Protein AF-A0A1Y3BKE5-F1 (afdb_monomer_lite)

Foldseek 3Di:
DDPVVVVQVVCCVPPNPPPDDDDDDDDDDDPDPPDDCLALVNVVVVLVVLLCQQADWDDDPNDIDGCQNPADWPDDDDDPDVPCVVVVNQVTFGDDFDLCLLALSVQVNRDDPPDDRSLQDFPLVVLVVVLVVVVVVCVVVVNDPPPPPPDDPPDDPPSSVVSVVVNVVCVVLQQGRFRLQHAHSALPPPSNHPNHPCVVVRDHDRSVVSQPQHHAGNRRNPRGDGNVD

Radius of gyration: 21.89 Å; chains: 1; bounding box: 74×46×49 Å

pLDDT: mean 85.25, std 13.55, range [42.12, 98.19]

Secondary structure (DSSP, 8-state):
--HHHHHHHHHHHHH-TT-SPPP-------SSTT----SHHHHHHHHHHHHHHHT--EEETTEEE-HHHHSPPPPPPP-SSTTTHHHHHHHS------GGGGSGGGGGGS--SSS--TTT--HHHHHHHHHHHHHHHHHHTT----TTTTS-TT---TTTHHHHHHHHHHHHTT-SSTTTTSPPS-TT-TTS-TTSTTTTT-PPP-HHHHTTT-EE-SSTTT-EE-TT-

Sequence (229 aa):
GGRLEKELQYVRTVLGDGYGTTDQIIIQTPKHEYGTVLNSSSLLFHLKVMRTAITTTVEMFDATWNLKDICYTPSSPYFDKHHLDSLLENIFPCSIITPLDCFWEGSKLLGPEIPVQWTNLNPQQMIDIMITLMKQSIQSSGALIDNQIDNLDSSINPILEPLETIRKFMKHAGITSGYQTKPCLDPEDINCPLTSPNKQSGQLPNIGHELTDGCYGFATKYMHWIEDL

Structure (mmCIF, N/CA/C/O backbone):
data_AF-A0A1Y3BKE5-F1
#
_entry.id   AF-A0A1Y3BKE5-F1
#
loop_
_atom_site.group_PDB
_atom_site.id
_atom_site.type_symbol
_atom_site.label_atom_id
_atom_site.label_alt_id
_atom_site.label_comp_id
_atom_site.label_asym_id
_atom_site.label_entity_id
_atom_site.label_seq_id
_atom_site.pdbx_PDB_ins_code
_atom_site.Cartn_x
_atom_site.Cartn_y
_atom_site.Cartn_z
_atom_site.occupancy
_atom_site.B_iso_or_equiv
_atom_site.auth_seq_id
_atom_site.auth_comp_id
_atom_site.auth_asym_id
_atom_site.auth_atom_id
_atom_site.pdbx_PDB_model_num
ATOM 1 N N . GLY A 1 1 ? -40.016 -4.313 -20.934 1.00 70.31 1 GLY A N 1
ATOM 2 C CA . GLY A 1 1 ? -39.056 -3.696 -21.872 1.00 70.31 1 GLY A CA 1
ATOM 3 C C . GLY A 1 1 ? -38.975 -2.193 -21.683 1.00 70.31 1 GLY A C 1
ATOM 4 O O . GLY A 1 1 ? -39.488 -1.457 -22.516 1.00 70.31 1 GLY A O 1
ATOM 5 N N . GLY A 1 2 ? -38.361 -1.744 -20.584 1.00 93.38 2 GLY A N 1
ATOM 6 C CA . GLY A 1 2 ? -38.083 -0.325 -20.317 1.00 93.38 2 GLY A CA 1
ATOM 7 C C . GLY A 1 2 ? -36.673 0.086 -20.760 1.00 93.38 2 GLY A C 1
ATOM 8 O O . GLY A 1 2 ? -35.949 -0.721 -21.338 1.00 93.38 2 GLY A O 1
ATOM 9 N N . ARG A 1 3 ? -36.273 1.333 -20.473 1.00 94.19 3 ARG A N 1
ATOM 10 C CA . ARG A 1 3 ? -34.922 1.852 -20.768 1.00 94.19 3 ARG A CA 1
ATOM 11 C C . ARG A 1 3 ? -33.819 1.032 -20.087 1.00 94.19 3 ARG A C 1
ATOM 13 O O . ARG A 1 3 ? -32.895 0.617 -20.771 1.00 94.19 3 ARG A O 1
ATOM 20 N N . LEU A 1 4 ? -33.983 0.731 -18.795 1.00 92.31 4 LEU A N 1
ATOM 21 C CA . LEU A 1 4 ? -33.037 -0.086 -18.028 1.00 92.31 4 LEU A CA 1
ATOM 22 C C . LEU A 1 4 ? -32.815 -1.464 -18.668 1.00 92.31 4 LEU A C 1
ATOM 24 O O . LEU A 1 4 ? -31.684 -1.901 -18.801 1.00 92.31 4 LEU A O 1
ATOM 28 N N . GLU A 1 5 ? -33.884 -2.116 -19.134 1.00 92.44 5 GLU A N 1
ATOM 29 C CA . GLU A 1 5 ? -33.779 -3.421 -19.803 1.00 92.44 5 GLU A CA 1
ATOM 30 C C . GLU A 1 5 ? -32.947 -3.338 -21.091 1.00 92.44 5 GLU A C 1
ATOM 32 O O . GLU A 1 5 ? -32.099 -4.187 -21.343 1.00 92.44 5 GLU A O 1
ATOM 37 N N . LYS A 1 6 ? -33.151 -2.286 -21.897 1.00 93.38 6 LYS A N 1
ATOM 38 C CA . LYS A 1 6 ? -32.374 -2.070 -23.128 1.00 93.38 6 LYS A CA 1
ATOM 39 C C . LYS A 1 6 ? -30.899 -1.802 -22.831 1.00 93.38 6 LYS A C 1
ATOM 41 O O . LYS A 1 6 ? -30.044 -2.293 -23.559 1.00 93.38 6 LYS A O 1
ATOM 46 N N . GLU A 1 7 ? -30.607 -1.039 -21.780 1.00 91.44 7 GLU A N 1
ATOM 47 C CA . GLU A 1 7 ? -29.237 -0.740 -21.349 1.00 91.44 7 GLU A CA 1
ATOM 48 C C . GLU A 1 7 ? -28.544 -1.990 -20.784 1.00 91.44 7 GLU A C 1
ATOM 50 O O . GLU A 1 7 ? -27.429 -2.300 -21.195 1.00 91.44 7 GLU A O 1
ATOM 55 N N . LEU A 1 8 ? -29.223 -2.773 -19.938 1.00 89.38 8 LEU A N 1
ATOM 56 C CA . LEU A 1 8 ? -28.708 -4.050 -19.430 1.00 89.38 8 LEU A CA 1
ATOM 57 C C . LEU A 1 8 ? -28.436 -5.041 -20.564 1.00 89.38 8 LEU A C 1
ATOM 59 O O . LEU A 1 8 ? -27.391 -5.690 -20.583 1.00 89.38 8 LEU A O 1
ATOM 63 N N . GLN A 1 9 ? -29.344 -5.141 -21.536 1.00 90.44 9 GLN A N 1
ATOM 64 C CA . GLN A 1 9 ? -29.155 -6.029 -22.677 1.00 90.44 9 GLN A CA 1
ATOM 65 C C . GLN A 1 9 ? -28.020 -5.561 -23.593 1.00 90.44 9 GLN A C 1
ATOM 67 O O . GLN A 1 9 ? -27.262 -6.393 -24.091 1.00 90.44 9 GLN A O 1
ATOM 72 N N . TYR A 1 10 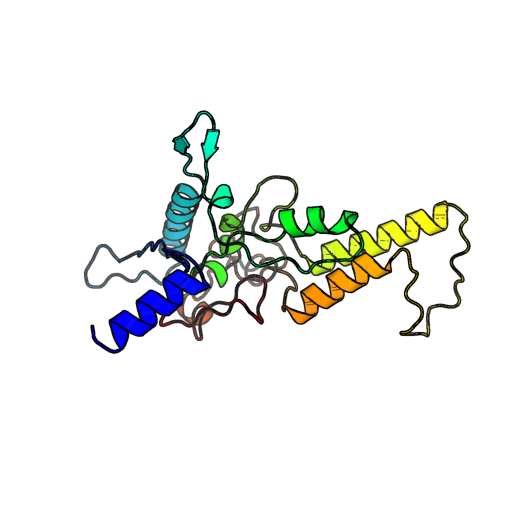? -27.851 -4.248 -23.775 1.00 91.06 10 TYR A N 1
ATOM 73 C CA . TYR A 1 10 ? -26.702 -3.687 -24.485 1.00 91.06 10 TYR A CA 1
ATOM 74 C C . TYR A 1 10 ? -25.384 -4.045 -23.787 1.00 91.06 10 TYR A C 1
ATOM 76 O O . TYR A 1 10 ? -24.488 -4.584 -24.433 1.00 91.06 10 TYR A O 1
ATOM 84 N N . VAL A 1 11 ? -25.291 -3.830 -22.470 1.00 89.19 11 VAL A N 1
ATOM 85 C CA . VAL A 1 11 ? -24.100 -4.170 -21.673 1.00 89.19 11 VAL A CA 1
ATOM 86 C C . VAL A 1 11 ? -23.765 -5.655 -21.795 1.00 89.19 11 VAL A C 1
ATOM 88 O O . VAL A 1 11 ? -22.636 -5.986 -22.144 1.00 89.19 11 VAL A O 1
ATOM 91 N N . ARG A 1 12 ? -24.745 -6.550 -21.618 1.00 87.69 12 ARG A N 1
ATOM 92 C CA . ARG A 1 12 ? -24.542 -8.003 -21.766 1.00 87.69 12 ARG A CA 1
ATOM 93 C C . ARG A 1 12 ? -24.062 -8.403 -23.158 1.00 87.69 12 ARG A C 1
ATOM 95 O O . ARG A 1 12 ? -23.210 -9.271 -23.287 1.00 87.69 12 ARG A O 1
ATOM 102 N N . THR A 1 13 ? -24.595 -7.769 -24.201 1.00 90.38 13 THR A N 1
ATOM 103 C CA . THR A 1 13 ? -24.239 -8.098 -25.591 1.00 90.38 13 THR A CA 1
ATOM 104 C C . THR A 1 13 ? -22.831 -7.622 -25.948 1.00 90.38 13 THR A C 1
ATOM 106 O O . THR A 1 13 ? -22.123 -8.308 -26.678 1.00 90.38 13 THR A O 1
ATOM 109 N N . VAL A 1 14 ? -22.429 -6.444 -25.464 1.00 91.94 14 VAL A N 1
ATOM 110 C CA . VAL A 1 14 ? -21.141 -5.825 -25.815 1.00 91.94 14 VAL A CA 1
ATOM 111 C C . VAL A 1 14 ? -20.007 -6.325 -24.926 1.00 91.94 14 VAL A C 1
ATOM 113 O O . VAL A 1 14 ? -18.900 -6.530 -25.414 1.00 91.94 14 VAL A O 1
ATOM 116 N N . LEU A 1 15 ? -20.273 -6.497 -23.632 1.00 85.88 15 LEU A N 1
ATOM 117 C CA . LEU A 1 15 ? -19.252 -6.755 -22.618 1.00 85.88 15 LEU A CA 1
ATOM 118 C C . LEU A 1 15 ? -19.335 -8.169 -22.019 1.00 85.88 15 LEU A C 1
ATOM 120 O O . LEU A 1 15 ? -18.394 -8.606 -21.361 1.00 85.88 15 LEU A O 1
ATOM 124 N N . GLY A 1 16 ? -20.424 -8.898 -22.276 1.00 84.69 16 GLY A N 1
ATOM 125 C CA . GLY A 1 16 ? -20.678 -10.232 -21.735 1.00 84.69 16 GLY A CA 1
ATOM 126 C C . GLY A 1 16 ? -21.575 -10.225 -20.495 1.00 84.69 16 GLY A C 1
ATOM 127 O O . GLY A 1 16 ? -21.786 -9.201 -19.837 1.00 84.69 16 GLY A O 1
ATOM 128 N N . ASP A 1 17 ? -22.133 -11.393 -20.176 1.00 77.75 17 ASP A N 1
ATOM 129 C CA . ASP A 1 17 ? -22.909 -11.581 -18.952 1.00 77.75 17 ASP A CA 1
ATOM 130 C C . ASP A 1 17 ? -22.015 -11.442 -17.715 1.00 77.75 17 ASP A C 1
ATOM 132 O O . ASP A 1 17 ? -20.955 -12.055 -17.625 1.00 77.75 17 ASP A O 1
ATOM 136 N N . GLY A 1 18 ? -22.462 -10.636 -16.748 1.00 67.00 18 GLY A N 1
ATOM 137 C CA . GLY A 1 18 ? -21.732 -10.421 -15.496 1.00 67.00 18 GLY A CA 1
ATOM 138 C C . GLY A 1 18 ? -20.530 -9.481 -15.607 1.00 67.00 18 GLY A C 1
ATOM 139 O O . GLY A 1 18 ? -19.722 -9.449 -14.686 1.00 67.00 18 GLY A O 1
ATOM 140 N N . TYR A 1 19 ? -20.408 -8.711 -16.696 1.00 65.88 19 TYR A N 1
ATOM 141 C CA . TYR A 1 19 ? -19.339 -7.724 -16.832 1.00 65.88 19 TYR A CA 1
ATOM 142 C C . TYR A 1 19 ? -19.368 -6.681 -15.703 1.00 65.88 19 TYR A C 1
ATOM 144 O O . TYR A 1 19 ? -20.357 -5.965 -15.524 1.00 65.88 19 TYR A O 1
ATOM 152 N N . GLY A 1 20 ? -18.259 -6.591 -14.973 1.00 68.19 20 GLY A N 1
ATOM 153 C CA . GLY A 1 20 ? -18.066 -5.733 -13.808 1.00 68.19 20 GLY A CA 1
ATOM 154 C C . GLY A 1 20 ? -17.163 -6.413 -12.778 1.00 68.19 20 GLY A C 1
ATOM 155 O O . GLY A 1 20 ? -16.819 -7.586 -12.919 1.00 68.19 20 GLY A O 1
ATOM 156 N N . THR A 1 21 ? -16.769 -5.680 -11.742 1.00 68.50 21 THR A N 1
ATOM 157 C CA . THR A 1 21 ? -16.107 -6.249 -10.563 1.00 68.50 21 THR A CA 1
ATOM 158 C C . THR A 1 21 ? -17.147 -6.521 -9.484 1.00 68.50 21 THR A C 1
ATOM 160 O O . THR A 1 21 ? -18.096 -5.755 -9.315 1.00 68.50 21 THR A O 1
ATOM 163 N N . THR A 1 22 ? -16.995 -7.629 -8.762 1.00 80.50 22 THR A N 1
ATOM 164 C CA . THR A 1 22 ? -17.775 -7.891 -7.549 1.00 80.50 22 THR A CA 1
ATOM 165 C C . THR A 1 22 ? -16.934 -7.549 -6.335 1.00 80.50 22 THR A C 1
ATOM 167 O O . THR A 1 22 ? -15.859 -8.127 -6.162 1.00 80.50 22 THR A O 1
ATOM 170 N N . ASP A 1 23 ? -17.445 -6.678 -5.475 1.00 86.06 23 ASP A N 1
ATOM 171 C CA . ASP A 1 23 ? -16.739 -6.283 -4.263 1.00 86.06 23 ASP A CA 1
ATOM 172 C C . ASP A 1 23 ? -17.034 -7.263 -3.122 1.00 86.06 23 ASP A C 1
ATOM 174 O O . ASP A 1 23 ? -18.183 -7.631 -2.864 1.00 86.06 23 ASP A O 1
ATOM 178 N N . GLN A 1 24 ? -15.980 -7.695 -2.432 1.00 90.19 24 GLN A N 1
ATOM 179 C CA . GLN A 1 24 ? -16.073 -8.447 -1.182 1.00 90.19 24 GLN A CA 1
ATOM 180 C C . GLN A 1 24 ? -15.731 -7.496 -0.037 1.00 90.19 24 GLN A C 1
ATOM 182 O O . GLN A 1 24 ? -14.651 -6.908 -0.028 1.00 90.19 24 GLN A O 1
ATOM 187 N N . ILE A 1 25 ? -16.653 -7.326 0.914 1.00 93.12 25 ILE A N 1
ATOM 188 C CA . ILE A 1 25 ? -16.575 -6.254 1.915 1.00 93.12 25 ILE A CA 1
ATOM 189 C C . ILE A 1 25 ? -16.409 -6.844 3.318 1.00 93.12 25 ILE A C 1
ATOM 191 O O . ILE A 1 25 ? -17.183 -7.704 3.742 1.00 93.12 25 ILE A O 1
ATOM 195 N N . ILE A 1 26 ? -15.420 -6.338 4.059 1.00 94.56 26 ILE A N 1
ATOM 196 C CA . ILE A 1 26 ? -15.189 -6.652 5.473 1.00 94.56 26 ILE A CA 1
ATOM 197 C C . ILE A 1 26 ? -15.386 -5.374 6.290 1.00 94.56 26 ILE A C 1
ATOM 199 O O . ILE A 1 26 ? -14.604 -4.434 6.182 1.00 94.56 26 ILE A O 1
ATOM 203 N N . ILE A 1 27 ? -16.412 -5.357 7.144 1.00 95.50 27 ILE A N 1
ATOM 204 C CA . ILE A 1 27 ? -16.731 -4.217 8.016 1.00 95.50 27 ILE A CA 1
ATOM 205 C C . ILE A 1 27 ? -16.416 -4.586 9.464 1.00 95.50 27 ILE A C 1
ATOM 207 O O . ILE A 1 27 ? -16.877 -5.609 9.973 1.00 95.50 27 ILE A O 1
ATOM 211 N N . GLN A 1 28 ? -15.650 -3.733 10.143 1.00 95.31 28 GLN A N 1
ATOM 212 C CA . GLN A 1 28 ? -15.368 -3.860 11.568 1.00 95.31 28 GLN A CA 1
ATOM 213 C C . GLN A 1 28 ? -16.162 -2.827 12.364 1.00 95.31 28 GLN A C 1
ATOM 215 O O . GLN A 1 28 ? -16.009 -1.627 12.163 1.00 95.31 28 GLN A O 1
ATOM 220 N N . THR A 1 29 ? -16.948 -3.297 13.329 1.00 94.81 29 THR A N 1
ATOM 221 C CA . THR A 1 29 ? -17.709 -2.444 14.246 1.00 94.81 29 THR A CA 1
ATOM 222 C C . THR A 1 29 ? -17.231 -2.626 15.688 1.00 94.81 29 THR A C 1
ATOM 224 O O . THR A 1 29 ? -16.761 -3.709 16.061 1.00 94.81 29 THR A O 1
ATOM 227 N N . PRO A 1 30 ? -17.344 -1.592 16.540 1.00 95.44 30 PRO A N 1
ATOM 228 C CA . PRO A 1 30 ? -17.080 -1.744 17.964 1.00 95.44 30 PRO A CA 1
ATOM 229 C C . PRO A 1 30 ? -18.106 -2.699 18.596 1.00 95.44 30 PRO A C 1
ATOM 231 O O . PRO A 1 30 ? -19.259 -2.766 18.179 1.00 95.44 30 PRO A O 1
ATOM 234 N N . LYS A 1 31 ? -17.697 -3.440 19.635 1.00 90.94 31 LYS A N 1
ATOM 235 C CA . LYS A 1 31 ? -18.599 -4.354 20.367 1.00 90.94 31 LYS A CA 1
ATOM 236 C C . LYS A 1 31 ? -19.619 -3.630 21.252 1.00 90.94 31 LYS A C 1
ATOM 238 O O . LYS A 1 31 ? -20.640 -4.211 21.601 1.00 90.94 31 LYS A O 1
ATOM 243 N N . HIS A 1 32 ? -19.312 -2.401 21.660 1.00 91.75 32 HIS A N 1
ATOM 244 C CA . HIS A 1 32 ? -20.134 -1.588 22.553 1.00 91.75 32 HIS A CA 1
ATOM 245 C C . HIS A 1 32 ? -20.614 -0.336 21.818 1.00 91.75 32 HIS A C 1
ATOM 247 O O . HIS A 1 32 ? -19.875 0.210 21.003 1.00 91.75 32 HIS A O 1
ATOM 253 N N . GLU A 1 33 ? -21.813 0.137 22.160 1.00 81.81 33 GLU A N 1
ATOM 254 C CA . GLU A 1 33 ? -22.527 1.236 21.485 1.00 81.81 33 GLU A CA 1
ATOM 255 C C . GLU A 1 33 ? -21.749 2.572 21.459 1.00 81.81 33 GLU A C 1
ATOM 257 O O . GLU A 1 33 ? -21.926 3.369 20.548 1.00 81.81 33 GLU A O 1
ATOM 262 N N . TYR A 1 34 ? -20.819 2.775 22.403 1.00 82.69 34 TYR A N 1
ATOM 263 C CA . TYR A 1 34 ? -19.949 3.962 22.497 1.00 82.69 34 TYR A CA 1
ATOM 264 C C . TYR A 1 34 ? -18.452 3.646 22.312 1.00 82.69 34 TYR A C 1
ATOM 266 O O . TYR A 1 34 ? -17.587 4.417 22.728 1.00 82.69 34 TYR A O 1
ATOM 274 N N . GLY A 1 35 ? -18.119 2.478 21.757 1.00 86.69 35 GLY A N 1
ATOM 275 C CA . GLY A 1 35 ? -16.733 2.105 21.474 1.00 86.69 35 GLY A CA 1
ATOM 276 C C . GLY A 1 35 ? -16.198 2.788 20.212 1.00 86.69 35 GLY A C 1
ATOM 277 O O . GLY A 1 35 ? -16.940 3.015 19.265 1.00 86.69 35 GLY A O 1
ATOM 278 N N . THR A 1 36 ? -14.893 3.065 20.171 1.00 91.44 36 THR A N 1
ATOM 279 C CA . THR A 1 36 ? -14.211 3.571 18.968 1.00 91.44 36 THR A CA 1
ATOM 280 C C . THR A 1 36 ? -13.324 2.499 18.341 1.00 91.44 36 THR A C 1
ATOM 282 O O . THR A 1 36 ? -12.672 1.729 19.050 1.00 91.44 36 THR A O 1
ATOM 285 N N . VAL A 1 37 ? -13.284 2.467 17.008 1.00 94.50 37 VAL A N 1
ATOM 286 C CA . VAL A 1 37 ? -12.376 1.620 16.213 1.00 94.50 37 VAL A CA 1
ATOM 287 C C . VAL A 1 37 ? -11.129 2.376 15.739 1.00 94.50 37 VAL A C 1
ATOM 289 O O . VAL A 1 37 ? -10.222 1.766 15.181 1.00 94.50 37 VAL A O 1
ATOM 292 N N . LEU A 1 38 ? -11.041 3.686 16.004 1.00 94.38 38 LEU A N 1
ATOM 293 C CA . LEU A 1 38 ? -9.934 4.557 15.590 1.00 94.38 38 LEU A CA 1
ATOM 294 C C . LEU A 1 38 ? -8.748 4.467 16.565 1.00 94.38 38 LEU A C 1
ATOM 296 O O . LEU A 1 38 ? -8.352 5.443 17.197 1.00 94.38 38 LEU A O 1
ATOM 300 N N . ASN A 1 39 ? -8.208 3.263 16.744 1.00 95.38 39 ASN A N 1
ATOM 301 C CA . ASN A 1 39 ? -7.028 2.999 17.569 1.00 95.38 39 ASN A CA 1
ATOM 302 C C . ASN A 1 39 ? -6.176 1.880 16.955 1.00 95.38 39 ASN A C 1
ATOM 304 O O . ASN A 1 39 ? -6.704 1.007 16.260 1.00 95.38 39 ASN A O 1
ATOM 308 N N . SER A 1 40 ? -4.870 1.875 17.251 1.00 96.56 40 SER A N 1
ATOM 309 C CA . SER A 1 40 ? -3.926 0.903 16.679 1.00 96.56 40 SER A CA 1
ATOM 310 C C . SER A 1 40 ? -4.358 -0.543 16.909 1.00 96.56 40 SER A C 1
ATOM 312 O O . SER A 1 40 ? -4.346 -1.337 15.976 1.00 96.56 40 SER A O 1
ATOM 314 N N . SER A 1 41 ? -4.819 -0.889 18.114 1.00 95.94 41 SER A N 1
ATOM 315 C CA . SER A 1 41 ? -5.246 -2.255 18.448 1.00 95.94 41 SER A CA 1
ATOM 316 C C . SER A 1 41 ? -6.405 -2.743 17.574 1.00 95.94 41 SER A C 1
ATOM 318 O O . SER A 1 41 ? -6.429 -3.900 17.155 1.00 95.94 41 SER A O 1
ATOM 320 N N . SER A 1 42 ? -7.359 -1.861 17.275 1.00 96.62 42 SER A N 1
ATOM 321 C CA . SER A 1 42 ? -8.511 -2.163 16.423 1.00 96.62 42 SER A CA 1
ATOM 322 C C . SER A 1 42 ? -8.099 -2.356 14.967 1.00 96.62 42 SER A C 1
ATOM 324 O O . SER A 1 42 ? -8.564 -3.303 14.338 1.00 96.62 42 SER A O 1
ATOM 326 N N . LEU A 1 43 ? -7.201 -1.518 14.445 1.00 97.75 43 LEU A N 1
ATOM 327 C CA . LEU A 1 43 ? -6.689 -1.654 13.078 1.00 97.75 43 LEU A CA 1
ATOM 328 C C . LEU A 1 43 ? -5.760 -2.865 12.917 1.00 97.75 43 LEU A C 1
ATOM 330 O O . LEU A 1 43 ? -5.835 -3.567 11.914 1.00 97.75 43 LEU A O 1
ATOM 334 N N . LEU A 1 44 ? -4.947 -3.191 13.922 1.00 97.88 44 LEU A N 1
ATOM 335 C CA . LEU A 1 44 ? -4.146 -4.420 13.936 1.00 97.88 44 LEU A CA 1
ATOM 336 C C . LEU A 1 44 ? -5.030 -5.675 13.981 1.00 97.88 44 LEU A C 1
ATOM 338 O O . LEU A 1 44 ? -4.715 -6.688 13.353 1.00 97.88 44 LEU A O 1
ATOM 342 N N . PHE A 1 45 ? -6.166 -5.617 14.682 1.00 97.31 45 PHE A N 1
ATOM 343 C CA . PHE A 1 45 ? -7.167 -6.679 14.618 1.00 97.31 45 PHE A CA 1
ATOM 344 C C . PHE A 1 45 ? -7.797 -6.779 13.220 1.00 97.31 45 PHE A C 1
ATOM 346 O O . PHE A 1 45 ? -7.894 -7.885 12.687 1.00 97.31 45 PHE A O 1
ATOM 353 N N . HIS A 1 46 ? -8.138 -5.645 12.598 1.00 97.50 46 HIS A N 1
ATOM 354 C CA . HIS A 1 46 ? -8.630 -5.598 11.218 1.00 97.50 46 HIS A CA 1
ATOM 355 C C . HIS A 1 46 ? -7.634 -6.244 10.246 1.00 97.50 46 HIS A C 1
ATOM 357 O O . HIS A 1 46 ? -8.002 -7.120 9.466 1.00 97.50 46 HIS A O 1
ATOM 363 N N . LEU A 1 47 ? -6.348 -5.896 10.364 1.00 97.06 47 LEU A N 1
ATOM 364 C CA . LEU A 1 47 ? -5.254 -6.486 9.592 1.00 97.06 47 LEU A CA 1
ATOM 365 C C . LEU A 1 47 ? -5.213 -8.007 9.744 1.00 97.06 47 LEU A C 1
ATOM 367 O O . LEU A 1 47 ? -5.045 -8.721 8.758 1.00 97.06 47 LEU A O 1
ATOM 371 N N . LYS A 1 48 ? -5.359 -8.516 10.971 1.00 96.38 48 LYS A N 1
ATOM 372 C CA . LYS A 1 48 ? -5.360 -9.959 11.231 1.00 96.38 48 LYS A CA 1
ATOM 373 C C . LYS A 1 48 ? -6.500 -10.657 10.490 1.00 96.38 48 LYS A C 1
ATOM 375 O O . LYS A 1 48 ? -6.256 -11.676 9.850 1.00 96.38 48 LYS A O 1
ATOM 380 N N . VAL A 1 49 ? -7.712 -10.105 10.558 1.00 96.00 49 VAL A N 1
ATOM 381 C CA . VAL A 1 49 ? -8.888 -10.646 9.857 1.00 96.00 49 VAL A CA 1
ATOM 382 C C . VAL A 1 49 ? -8.677 -10.610 8.344 1.00 96.00 49 VAL A C 1
ATOM 384 O O . VAL A 1 49 ? -8.853 -11.632 7.684 1.00 96.00 49 VAL A O 1
ATOM 387 N N . MET A 1 50 ? -8.223 -9.473 7.811 1.00 94.75 50 MET A N 1
ATOM 388 C CA . MET A 1 50 ? -7.922 -9.300 6.388 1.00 94.75 50 MET A CA 1
ATOM 389 C C . MET A 1 50 ? -6.868 -10.302 5.904 1.00 94.75 50 MET A C 1
ATOM 391 O O . MET A 1 50 ? -7.081 -10.968 4.896 1.00 94.75 50 MET A O 1
ATOM 395 N N . ARG A 1 51 ? -5.762 -10.489 6.640 1.00 92.56 51 ARG A N 1
ATOM 396 C CA . ARG A 1 51 ? -4.739 -11.487 6.281 1.00 92.56 51 ARG A CA 1
ATOM 397 C C . ARG A 1 51 ? -5.322 -12.891 6.226 1.00 92.56 51 ARG A C 1
ATOM 399 O O . ARG A 1 51 ? -5.068 -13.590 5.256 1.00 92.56 51 ARG A O 1
ATOM 406 N N . THR A 1 52 ? -6.120 -13.289 7.218 1.00 92.25 52 THR A N 1
ATOM 407 C CA . THR A 1 52 ? -6.778 -14.603 7.204 1.00 92.25 52 THR A CA 1
ATOM 408 C C . THR A 1 52 ? -7.705 -14.762 5.999 1.00 92.25 52 THR A C 1
ATOM 410 O O . THR A 1 52 ? -7.685 -15.814 5.362 1.00 92.25 52 THR A O 1
ATOM 413 N N . ALA A 1 53 ? -8.470 -13.725 5.646 1.00 91.44 53 ALA A N 1
ATOM 414 C CA . ALA A 1 53 ? -9.343 -13.747 4.475 1.00 91.44 53 ALA A CA 1
ATOM 415 C C . ALA A 1 53 ? -8.550 -13.921 3.166 1.00 91.44 53 ALA A C 1
ATOM 417 O O . ALA A 1 53 ? -8.885 -14.782 2.359 1.00 91.44 53 ALA A O 1
ATOM 418 N N . ILE A 1 54 ? -7.458 -13.173 2.987 1.00 89.25 54 ILE A N 1
ATOM 419 C CA . ILE A 1 54 ? -6.639 -13.195 1.762 1.00 89.25 54 ILE A CA 1
ATOM 420 C C . ILE A 1 54 ? -5.874 -14.517 1.603 1.00 89.25 54 ILE A C 1
ATOM 422 O O . ILE A 1 54 ? -5.699 -14.997 0.486 1.00 89.25 54 ILE A O 1
ATOM 426 N N . THR A 1 55 ? -5.426 -15.128 2.705 1.00 89.06 55 THR A N 1
ATOM 427 C CA . THR A 1 55 ? -4.690 -16.405 2.680 1.00 89.06 55 THR A CA 1
ATOM 428 C C . THR A 1 55 ? -5.596 -17.635 2.650 1.00 89.06 55 THR A C 1
ATOM 430 O O . THR A 1 55 ? -5.093 -18.755 2.689 1.00 89.06 55 THR A O 1
ATOM 433 N N . THR A 1 56 ? -6.920 -17.458 2.651 1.00 90.88 56 THR A N 1
ATOM 434 C CA . THR A 1 56 ? -7.855 -18.585 2.580 1.00 90.88 56 THR A CA 1
ATOM 435 C C . THR A 1 56 ? -7.755 -19.251 1.211 1.00 90.88 56 THR A C 1
ATOM 437 O O . THR A 1 56 ? -7.776 -18.577 0.181 1.00 90.88 56 THR A O 1
ATOM 440 N N . THR A 1 57 ? -7.654 -20.579 1.209 1.00 93.81 57 THR A N 1
ATOM 441 C CA . THR A 1 57 ? -7.570 -21.392 -0.004 1.00 93.81 57 THR A CA 1
ATOM 442 C C . THR A 1 57 ? -8.800 -22.279 -0.166 1.00 93.81 57 THR A C 1
ATOM 444 O O . THR A 1 57 ? -9.427 -22.688 0.814 1.00 93.81 57 THR A O 1
ATOM 447 N N . VAL A 1 58 ? -9.150 -22.582 -1.414 1.00 94.81 58 VAL A N 1
ATOM 448 C CA . VAL A 1 58 ? -10.252 -23.478 -1.784 1.00 94.81 58 VAL A CA 1
ATOM 449 C C . VAL A 1 58 ? -9.741 -24.495 -2.796 1.00 94.81 58 VAL A C 1
ATOM 451 O O . VAL A 1 58 ? -9.108 -24.127 -3.781 1.00 94.81 58 VAL A O 1
ATOM 454 N N . GLU A 1 59 ? -10.028 -25.775 -2.576 1.00 96.38 59 GLU A N 1
ATOM 455 C CA . GLU A 1 59 ? -9.749 -26.829 -3.555 1.00 96.38 59 GLU A CA 1
ATOM 456 C C . GLU A 1 59 ? -10.961 -27.023 -4.469 1.00 96.38 59 GLU A C 1
ATOM 458 O O . GLU A 1 59 ? -12.062 -27.339 -4.013 1.00 96.38 59 GLU A O 1
ATOM 463 N N . MET A 1 60 ? -10.770 -26.807 -5.770 1.00 94.94 60 MET A N 1
ATOM 464 C CA . MET A 1 60 ? -11.814 -26.963 -6.778 1.00 94.94 60 MET A CA 1
ATOM 465 C C . MET A 1 60 ? -11.194 -27.360 -8.120 1.00 94.94 60 MET A C 1
ATOM 467 O O . MET A 1 60 ? -10.222 -26.748 -8.558 1.00 94.94 60 MET A O 1
ATOM 471 N N . PHE A 1 61 ? -11.776 -28.364 -8.786 1.00 93.94 61 PHE A N 1
ATOM 472 C CA . PHE A 1 61 ? -11.303 -28.886 -10.080 1.00 93.94 61 PHE A CA 1
ATOM 473 C C . PHE A 1 61 ? -9.832 -29.342 -10.070 1.00 93.94 61 PHE A C 1
ATOM 475 O O . PHE A 1 61 ? -9.081 -29.021 -10.986 1.00 93.94 61 PHE A O 1
ATOM 482 N N . ASP A 1 62 ? -9.415 -30.055 -9.018 1.00 94.06 62 ASP A N 1
ATOM 483 C CA . ASP A 1 62 ? -8.029 -30.515 -8.818 1.00 94.06 62 ASP A CA 1
ATOM 484 C C . ASP A 1 62 ? -6.982 -29.380 -8.786 1.00 94.06 62 ASP A C 1
ATOM 486 O O . ASP A 1 62 ? -5.786 -29.611 -8.968 1.00 94.06 62 ASP A O 1
ATOM 490 N N . ALA A 1 63 ? -7.424 -28.146 -8.525 1.00 93.75 63 ALA A N 1
ATOM 491 C CA . ALA A 1 63 ? -6.580 -26.976 -8.337 1.00 93.75 63 ALA A CA 1
ATOM 492 C C . ALA A 1 63 ? -6.871 -26.305 -6.986 1.00 93.75 63 ALA A C 1
ATOM 494 O O . ALA A 1 63 ? -8.011 -26.267 -6.514 1.00 93.75 63 ALA A O 1
ATOM 495 N N . THR A 1 64 ? -5.825 -25.763 -6.362 1.00 93.88 64 THR A N 1
ATOM 496 C CA . THR A 1 64 ? -5.942 -24.928 -5.164 1.00 93.88 64 THR A CA 1
ATOM 497 C C . THR A 1 64 ? -6.004 -23.471 -5.589 1.00 93.88 64 THR A C 1
ATOM 499 O O . THR A 1 64 ? -5.062 -22.965 -6.192 1.00 93.88 64 THR A O 1
ATOM 502 N N . TRP A 1 65 ? -7.096 -22.805 -5.240 1.00 91.44 65 TRP A N 1
ATOM 503 C CA . TRP A 1 65 ? -7.346 -21.400 -5.529 1.00 91.44 65 TRP A CA 1
ATOM 504 C C . TRP A 1 65 ? -7.174 -20.569 -4.265 1.00 91.44 65 TRP A C 1
ATOM 506 O O . TRP A 1 65 ? -7.574 -20.988 -3.178 1.00 91.44 65 TRP A O 1
ATOM 516 N N . ASN A 1 66 ? -6.615 -19.377 -4.402 1.00 88.62 66 ASN A N 1
ATOM 517 C CA . ASN A 1 66 ? -6.535 -18.353 -3.367 1.00 88.62 66 ASN A CA 1
ATOM 518 C C . ASN A 1 66 ? -7.019 -17.001 -3.925 1.00 88.62 66 ASN A C 1
ATOM 520 O O . ASN A 1 66 ? -7.340 -16.885 -5.109 1.00 88.62 66 ASN A O 1
ATOM 524 N N . LEU A 1 67 ? -7.069 -15.959 -3.087 1.00 88.38 67 LEU A N 1
ATOM 525 C CA . LEU A 1 67 ? -7.565 -14.650 -3.523 1.00 88.38 67 LEU A CA 1
ATOM 526 C C . LEU A 1 67 ? -6.759 -14.062 -4.695 1.00 88.38 67 LEU A C 1
ATOM 528 O O . LEU A 1 67 ? -7.351 -13.443 -5.571 1.00 88.38 67 LEU A O 1
ATOM 532 N N . LYS A 1 68 ? -5.439 -14.272 -4.755 1.00 81.62 68 LYS A N 1
ATOM 533 C CA . LYS A 1 68 ? -4.575 -13.771 -5.838 1.00 81.62 68 LYS A CA 1
ATOM 534 C C . LYS A 1 68 ? -4.956 -14.336 -7.206 1.00 81.62 68 LYS A C 1
ATOM 536 O O . LYS A 1 68 ? -4.778 -13.650 -8.205 1.00 81.62 68 LYS A O 1
ATOM 541 N N . ASP A 1 69 ? -5.501 -15.549 -7.246 1.00 85.56 69 ASP A N 1
ATOM 542 C CA . ASP A 1 69 ? -5.871 -16.211 -8.501 1.00 85.56 69 ASP A CA 1
ATOM 543 C C . ASP A 1 69 ? -7.159 -15.634 -9.114 1.00 85.56 69 ASP A C 1
ATOM 545 O O . ASP A 1 69 ? -7.435 -15.857 -10.290 1.00 85.56 69 ASP A O 1
ATOM 549 N N . ILE A 1 70 ? -7.956 -14.903 -8.322 1.00 87.12 70 ILE A N 1
ATOM 550 C CA . ILE A 1 70 ? -9.283 -14.397 -8.717 1.00 87.12 70 ILE A CA 1
ATOM 551 C C . ILE A 1 70 ? -9.464 -12.888 -8.508 1.00 87.12 70 ILE A C 1
ATOM 553 O O . ILE A 1 70 ? -10.478 -12.330 -8.926 1.00 87.12 70 ILE A O 1
ATOM 557 N N . CYS A 1 71 ? -8.532 -12.221 -7.825 1.00 87.44 71 CYS A N 1
ATOM 558 C CA . CYS A 1 71 ? -8.646 -10.801 -7.521 1.00 87.44 71 CYS A CA 1
ATOM 559 C C . CYS A 1 71 ? -8.473 -9.942 -8.775 1.00 87.44 71 CYS A C 1
ATOM 561 O O . CYS A 1 71 ? -7.778 -10.300 -9.725 1.00 87.44 71 CYS A O 1
ATOM 563 N N . TYR A 1 72 ? -9.058 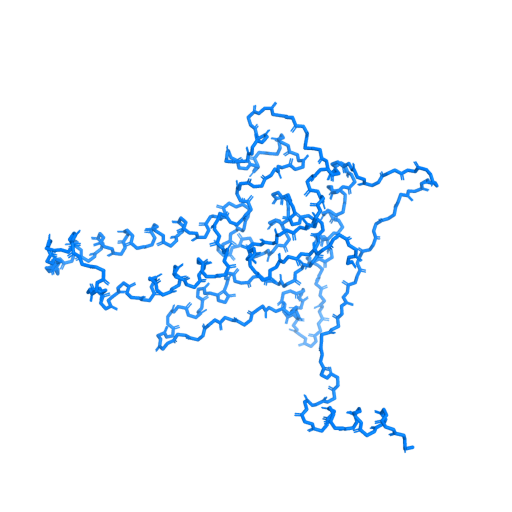-8.747 -8.739 1.00 86.06 72 TYR A N 1
ATOM 564 C CA . TYR A 1 72 ? -8.756 -7.730 -9.732 1.00 86.06 72 TYR A CA 1
ATOM 565 C C . TYR A 1 72 ? -7.333 -7.198 -9.515 1.00 86.06 72 TYR A C 1
ATOM 567 O O . TYR A 1 72 ? -7.024 -6.623 -8.464 1.00 86.06 72 TYR A O 1
ATOM 575 N N . THR A 1 73 ? -6.472 -7.372 -10.514 1.00 81.12 73 THR A N 1
ATOM 576 C CA . THR A 1 73 ? -5.146 -6.755 -10.578 1.00 81.12 73 THR A CA 1
ATOM 577 C C . THR A 1 73 ? -5.172 -5.587 -11.566 1.00 81.12 73 THR A C 1
ATOM 579 O O . THR A 1 73 ? -5.789 -5.682 -12.631 1.00 81.12 73 THR A O 1
ATOM 582 N N . PRO A 1 74 ? -4.524 -4.452 -11.248 1.00 75.12 74 PRO A N 1
ATOM 583 C CA . PRO A 1 74 ? -4.364 -3.373 -12.213 1.00 75.12 74 PRO A CA 1
ATOM 584 C C . PRO A 1 74 ? -3.640 -3.872 -13.467 1.00 75.12 74 PRO A C 1
ATOM 586 O O . PRO A 1 74 ? -2.658 -4.608 -13.371 1.00 75.12 74 PRO A O 1
ATOM 589 N N . SER A 1 75 ? -4.090 -3.440 -14.646 1.00 69.69 75 SER A N 1
ATOM 590 C CA . SER A 1 75 ? -3.438 -3.799 -15.906 1.00 69.69 75 SER A CA 1
ATOM 591 C C . SER A 1 75 ? -1.987 -3.308 -15.923 1.00 69.69 75 SER A C 1
ATOM 593 O O . SER A 1 75 ? -1.742 -2.101 -15.814 1.00 69.69 75 SER A O 1
ATOM 595 N N . SER A 1 76 ? -1.033 -4.223 -16.102 1.00 66.56 76 SER A N 1
ATOM 596 C CA . SER A 1 76 ? 0.360 -3.856 -16.362 1.00 66.56 76 SER A CA 1
ATOM 597 C C . SER A 1 76 ? 0.463 -3.127 -17.707 1.00 66.56 76 SER A C 1
ATOM 599 O O . SER A 1 76 ? -0.214 -3.523 -18.661 1.00 66.56 76 SER A O 1
ATOM 601 N N . PRO A 1 77 ? 1.299 -2.080 -17.834 1.00 67.12 77 PRO A N 1
ATOM 602 C CA . PRO A 1 77 ? 1.654 -1.564 -19.148 1.00 67.12 77 PRO A CA 1
ATOM 603 C C . PRO A 1 77 ? 2.296 -2.681 -19.984 1.00 67.12 77 PRO A C 1
ATOM 605 O O . PRO A 1 77 ? 3.094 -3.464 -19.471 1.00 67.12 77 PRO A O 1
ATOM 608 N N . TYR A 1 78 ? 1.941 -2.738 -21.266 1.00 66.12 78 TYR A N 1
ATOM 609 C CA . TYR A 1 78 ? 2.588 -3.622 -22.232 1.00 66.12 78 TYR A CA 1
ATOM 610 C C . TYR A 1 78 ? 3.909 -2.994 -22.678 1.00 66.12 78 TYR A C 1
ATOM 612 O O . TYR A 1 78 ? 3.918 -1.846 -23.136 1.00 66.12 78 TYR A O 1
ATOM 620 N N . PHE A 1 79 ? 5.014 -3.730 -22.565 1.00 65.50 79 PHE A N 1
ATOM 621 C CA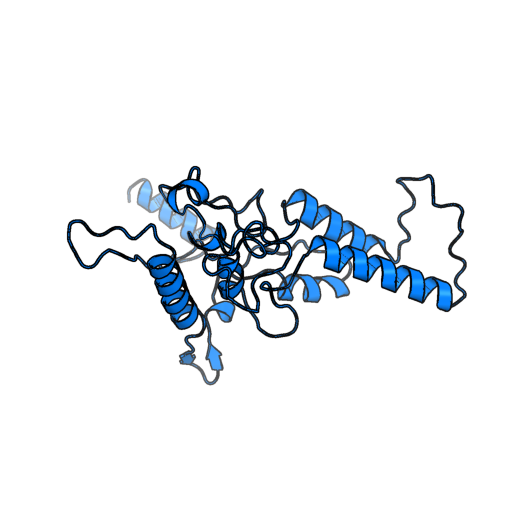 . PHE A 1 79 ? 6.286 -3.328 -23.155 1.00 65.50 79 PHE A CA 1
ATOM 622 C C . PHE A 1 79 ? 6.605 -4.210 -24.359 1.00 65.50 79 PHE A C 1
ATOM 624 O O . PHE A 1 79 ? 6.451 -5.424 -24.310 1.00 65.50 79 PHE A O 1
ATOM 631 N N . ASP A 1 80 ? 7.164 -3.627 -25.422 1.00 58.81 80 ASP A N 1
ATOM 632 C CA . ASP A 1 80 ? 7.585 -4.369 -26.627 1.00 58.81 80 ASP A CA 1
ATOM 633 C C . ASP A 1 80 ? 8.673 -5.438 -26.360 1.00 58.81 80 ASP A C 1
ATOM 635 O O . ASP A 1 80 ? 9.060 -6.188 -27.256 1.00 58.81 80 ASP A O 1
ATOM 639 N N . LYS A 1 81 ? 9.200 -5.517 -25.130 1.00 61.03 81 LYS A N 1
ATOM 640 C CA . LYS A 1 81 ? 10.237 -6.461 -24.703 1.00 61.03 81 LYS A CA 1
ATOM 641 C C . LYS A 1 81 ? 9.689 -7.361 -23.589 1.00 61.03 81 LYS A C 1
ATOM 643 O O . LYS A 1 81 ? 9.744 -7.001 -22.415 1.00 61.03 81 LYS A O 1
ATOM 648 N N . HIS A 1 82 ? 9.290 -8.575 -23.968 1.00 59.91 82 HIS A N 1
ATOM 649 C CA . HIS A 1 82 ? 8.669 -9.613 -23.122 1.00 59.91 82 HIS A CA 1
ATOM 650 C C . HIS A 1 82 ? 9.388 -9.971 -21.805 1.00 59.91 82 HIS A C 1
ATOM 652 O O . HIS A 1 82 ? 8.826 -10.647 -20.949 1.00 59.91 82 HIS A O 1
ATOM 658 N N . HIS A 1 83 ? 10.644 -9.561 -21.614 1.00 61.06 83 HIS A N 1
ATOM 659 C CA . HIS A 1 83 ? 11.413 -9.896 -20.413 1.00 61.06 83 HIS A CA 1
ATOM 660 C C . HIS A 1 83 ? 11.015 -9.087 -19.168 1.00 61.06 83 HIS A C 1
ATOM 662 O O . HIS A 1 83 ? 11.367 -9.489 -18.061 1.00 61.06 83 HIS A O 1
ATOM 668 N N . LEU A 1 84 ? 10.305 -7.963 -19.322 1.00 65.19 84 LEU A N 1
ATOM 669 C CA . LEU A 1 84 ? 9.877 -7.127 -18.193 1.00 65.19 84 LEU A CA 1
ATOM 670 C C . LEU A 1 84 ? 8.447 -7.382 -17.725 1.00 65.19 84 LEU A C 1
ATOM 672 O O . LEU A 1 84 ? 8.132 -7.068 -16.577 1.00 65.19 84 LEU A O 1
ATOM 676 N N . ASP A 1 85 ? 7.611 -7.960 -18.583 1.00 67.25 85 ASP A N 1
ATOM 677 C CA . ASP A 1 85 ? 6.200 -8.204 -18.281 1.00 67.25 85 ASP A CA 1
ATOM 678 C C . ASP A 1 85 ? 6.075 -9.109 -17.046 1.00 67.25 85 ASP A C 1
ATOM 680 O O . ASP A 1 85 ? 5.392 -8.767 -16.086 1.00 67.25 85 ASP A O 1
ATOM 684 N N . SER A 1 86 ? 6.888 -10.171 -16.978 1.00 66.88 86 SER A N 1
ATOM 685 C CA . SER A 1 86 ? 6.924 -11.083 -15.826 1.00 66.88 86 SER A CA 1
ATOM 686 C C . SER A 1 86 ? 7.374 -10.409 -14.519 1.00 66.88 86 SER A C 1
ATOM 688 O O . SER A 1 86 ? 6.942 -10.800 -13.434 1.00 66.88 86 SER A O 1
ATOM 690 N N . LEU A 1 87 ? 8.236 -9.386 -14.583 1.00 69.25 87 LEU A N 1
ATOM 691 C CA . LEU A 1 87 ? 8.649 -8.647 -13.387 1.00 69.25 87 LEU A CA 1
ATOM 692 C C . LEU A 1 87 ? 7.483 -7.810 -12.851 1.00 69.25 87 LEU A C 1
ATOM 694 O O . LEU A 1 87 ? 7.231 -7.814 -11.648 1.00 69.25 87 LEU A O 1
ATOM 698 N N . LEU A 1 88 ? 6.772 -7.108 -13.735 1.00 72.06 88 LEU A N 1
ATOM 699 C CA . LEU A 1 88 ? 5.651 -6.258 -13.347 1.00 72.06 88 LEU A CA 1
ATOM 700 C C . LEU A 1 88 ? 4.427 -7.057 -12.899 1.00 72.06 88 LEU A C 1
ATOM 702 O O . LEU A 1 88 ? 3.813 -6.688 -11.901 1.00 72.06 88 LEU A O 1
ATOM 706 N N . GLU A 1 89 ? 4.119 -8.174 -13.556 1.00 72.12 89 GLU A N 1
ATOM 707 C CA . GLU A 1 89 ? 3.043 -9.089 -13.150 1.00 72.12 89 GLU A CA 1
ATOM 708 C C . GLU A 1 89 ? 3.238 -9.622 -11.725 1.00 72.12 89 GLU A C 1
ATOM 710 O O . GLU A 1 89 ? 2.276 -9.805 -10.984 1.00 72.12 89 GLU A O 1
ATOM 715 N N . ASN A 1 90 ? 4.490 -9.831 -11.310 1.00 71.12 90 ASN A N 1
ATOM 716 C CA . ASN A 1 90 ? 4.807 -10.268 -9.952 1.00 71.12 90 ASN A CA 1
ATOM 717 C C . ASN A 1 90 ? 4.820 -9.130 -8.923 1.00 71.12 90 ASN A C 1
ATOM 719 O O . ASN A 1 90 ? 4.751 -9.405 -7.725 1.00 71.12 90 ASN A O 1
ATOM 723 N N . ILE A 1 91 ? 4.928 -7.877 -9.370 1.00 74.19 91 ILE A N 1
ATOM 724 C CA . ILE A 1 91 ? 4.951 -6.701 -8.497 1.00 74.19 91 ILE A CA 1
ATOM 725 C C . ILE A 1 91 ? 3.539 -6.171 -8.267 1.00 74.19 91 ILE A C 1
ATOM 727 O O . ILE A 1 91 ? 3.236 -5.818 -7.131 1.00 74.19 91 ILE A O 1
ATOM 731 N N . PHE A 1 92 ? 2.683 -6.099 -9.293 1.00 80.31 92 PHE A N 1
ATOM 732 C CA . PHE A 1 92 ? 1.346 -5.524 -9.139 1.00 80.31 92 PHE A CA 1
ATOM 733 C C . PHE A 1 92 ? 0.444 -6.426 -8.289 1.00 80.31 92 PHE A C 1
ATOM 735 O O . PHE A 1 92 ? 0.090 -7.526 -8.714 1.00 80.31 92 PHE A O 1
ATOM 742 N N . PRO A 1 93 ? 0.061 -5.974 -7.085 1.00 84.75 93 PRO A N 1
ATOM 743 C CA . PRO A 1 93 ? -0.730 -6.780 -6.177 1.00 84.75 93 PRO A CA 1
ATOM 744 C C . PRO A 1 93 ? -2.220 -6.703 -6.523 1.00 84.75 93 PRO A C 1
ATOM 746 O O . PRO A 1 93 ? -2.656 -5.879 -7.334 1.00 84.75 93 PRO A O 1
ATOM 749 N N . CYS A 1 94 ? -3.015 -7.531 -5.845 1.00 86.69 94 CYS A N 1
ATOM 750 C CA . CYS A 1 94 ? -4.466 -7.386 -5.832 1.00 86.69 94 CYS A CA 1
ATOM 751 C C . CYS A 1 94 ? -4.869 -5.967 -5.411 1.00 86.69 94 CYS A C 1
ATOM 753 O O . CYS A 1 94 ? -4.294 -5.399 -4.478 1.00 86.69 94 CYS A O 1
ATOM 755 N N . SER A 1 95 ? -5.895 -5.415 -6.057 1.00 88.19 95 SER A N 1
ATOM 756 C CA . SER A 1 95 ? -6.514 -4.174 -5.602 1.00 88.19 95 SER A CA 1
ATOM 757 C C . SER A 1 95 ? -7.330 -4.454 -4.339 1.00 88.19 95 SER A C 1
ATOM 759 O O . SER A 1 95 ? -8.367 -5.112 -4.390 1.00 88.19 95 SER A O 1
ATOM 761 N N . ILE A 1 96 ? -6.823 -3.997 -3.195 1.00 91.75 96 ILE A N 1
ATOM 762 C CA . ILE A 1 96 ? -7.488 -4.098 -1.896 1.00 91.75 96 ILE A CA 1
ATOM 763 C C . ILE A 1 96 ? -7.671 -2.680 -1.381 1.00 91.75 96 ILE A C 1
ATOM 765 O O . ILE A 1 96 ? -6.693 -1.971 -1.163 1.00 91.75 96 ILE A O 1
ATOM 769 N N . ILE A 1 97 ? -8.922 -2.280 -1.184 1.00 93.75 97 ILE A N 1
ATOM 770 C CA . ILE A 1 97 ? -9.258 -0.979 -0.616 1.00 93.75 97 ILE A CA 1
ATOM 771 C C . ILE A 1 97 ? -9.389 -1.148 0.893 1.00 93.75 97 ILE A C 1
ATOM 773 O O . ILE A 1 97 ? -10.176 -1.966 1.370 1.00 93.75 97 ILE A O 1
ATOM 777 N N . THR A 1 98 ? -8.569 -0.432 1.660 1.00 95.38 98 THR A N 1
ATOM 778 C CA . THR A 1 98 ? -8.516 -0.604 3.114 1.00 95.38 98 THR A CA 1
ATOM 779 C C . THR A 1 98 ? -7.993 0.651 3.816 1.00 95.38 98 THR A C 1
ATOM 781 O O . THR A 1 98 ? -7.059 1.280 3.317 1.00 95.38 98 THR A O 1
ATOM 784 N N . PRO A 1 99 ? -8.498 0.992 5.020 1.00 96.44 99 PRO A N 1
ATOM 785 C CA . PRO A 1 99 ? -7.913 2.061 5.839 1.00 96.44 99 PRO A CA 1
ATOM 786 C C . PRO A 1 99 ? -6.467 1.757 6.262 1.00 96.44 99 PRO A C 1
ATOM 788 O O . PRO A 1 99 ? -5.721 2.647 6.666 1.00 96.44 99 PRO A O 1
ATOM 791 N N . LEU A 1 100 ? -6.035 0.494 6.155 1.00 97.31 100 LEU A N 1
ATOM 792 C CA . LEU A 1 100 ? -4.654 0.096 6.412 1.00 97.31 100 LEU A CA 1
ATOM 793 C C . LEU A 1 100 ? -3.674 0.660 5.379 1.00 97.31 100 LEU A C 1
ATOM 795 O O . LEU A 1 100 ? -2.479 0.679 5.661 1.00 97.31 100 LEU A O 1
ATOM 799 N N . ASP A 1 101 ? -4.148 1.176 4.240 1.00 96.62 101 ASP A N 1
ATOM 800 C CA . ASP A 1 101 ? -3.293 1.833 3.252 1.00 96.62 101 ASP A CA 1
ATOM 801 C C . ASP A 1 101 ? -2.655 3.121 3.772 1.00 96.62 101 ASP A C 1
ATOM 803 O O . ASP A 1 101 ? -1.610 3.524 3.270 1.00 96.62 101 ASP A O 1
ATOM 807 N N . CYS A 1 102 ? -3.203 3.751 4.811 1.00 97.31 102 CYS A N 1
ATOM 808 C CA . CYS A 1 102 ? -2.552 4.880 5.475 1.00 97.31 102 CYS A CA 1
ATOM 809 C C . CYS A 1 102 ? -1.305 4.470 6.281 1.00 97.31 102 CYS A C 1
ATOM 811 O O . CYS A 1 102 ? -0.418 5.290 6.511 1.00 97.31 102 CYS A O 1
ATOM 813 N N . PHE A 1 103 ? -1.182 3.193 6.647 1.00 98.06 103 PHE A N 1
ATOM 814 C CA . PHE A 1 103 ? -0.148 2.690 7.548 1.00 98.06 103 PHE A CA 1
ATOM 815 C C . PHE A 1 103 ? 0.783 1.709 6.844 1.00 98.06 103 PHE A C 1
ATOM 817 O O . PHE A 1 103 ? 0.443 1.124 5.816 1.00 98.06 103 PHE A O 1
ATOM 824 N N . TRP A 1 104 ? 1.971 1.487 7.403 1.00 97.56 104 TRP A N 1
ATOM 825 C CA . TRP A 1 104 ? 2.911 0.510 6.852 1.00 97.56 104 TRP A CA 1
ATOM 826 C C . TRP A 1 104 ? 2.318 -0.911 6.815 1.00 97.56 104 TRP A C 1
ATOM 828 O O . TRP A 1 104 ? 2.572 -1.662 5.872 1.00 97.56 104 TRP A O 1
ATOM 838 N N . GLU A 1 105 ? 1.469 -1.272 7.778 1.00 97.31 105 GLU A N 1
ATOM 839 C CA . GLU A 1 105 ? 0.810 -2.574 7.866 1.00 97.31 105 GLU A CA 1
ATOM 840 C C . GLU A 1 105 ? -0.033 -2.942 6.639 1.00 97.31 105 GLU A C 1
ATOM 842 O O . GLU A 1 105 ? -0.172 -4.136 6.370 1.00 97.31 105 GLU A O 1
ATOM 847 N N . GLY A 1 106 ? -0.537 -1.972 5.866 1.00 95.69 106 GLY A N 1
ATOM 848 C CA . GLY A 1 106 ? -1.235 -2.240 4.603 1.00 95.69 106 GLY A CA 1
ATOM 849 C C . GLY A 1 106 ? -0.387 -3.053 3.617 1.00 95.69 106 GLY A C 1
ATOM 850 O O . GLY A 1 106 ? -0.900 -3.941 2.939 1.00 95.69 106 GLY A O 1
ATOM 851 N N . SER A 1 107 ? 0.941 -2.880 3.638 1.00 94.06 107 SER A N 1
ATOM 852 C CA . SER A 1 107 ? 1.874 -3.672 2.821 1.00 94.06 107 SER A CA 1
ATOM 853 C C . SER A 1 107 ? 1.803 -5.180 3.076 1.00 94.06 107 SER A C 1
ATOM 855 O O . SER A 1 107 ? 2.094 -5.975 2.181 1.00 94.06 107 SER A O 1
ATOM 857 N N . LYS A 1 108 ? 1.386 -5.596 4.280 1.00 92.81 108 LYS A N 1
ATOM 858 C CA . LYS A 1 108 ? 1.265 -7.008 4.671 1.00 92.81 108 LYS A CA 1
ATOM 859 C C . LYS A 1 108 ? 0.087 -7.710 3.975 1.00 92.81 108 LYS A C 1
ATOM 861 O O . LYS A 1 108 ? -0.017 -8.930 4.089 1.00 92.81 108 LYS A O 1
ATOM 866 N N . LEU A 1 109 ? -0.788 -6.968 3.287 1.00 91.81 109 LEU A N 1
ATOM 867 C CA . LEU A 1 109 ? -1.957 -7.489 2.565 1.00 91.81 109 LEU A CA 1
ATOM 868 C C . LEU A 1 109 ? -1.692 -7.764 1.078 1.00 91.81 109 LEU A C 1
ATOM 870 O O . LEU A 1 109 ? -2.437 -8.518 0.464 1.00 91.81 109 LEU A O 1
ATOM 874 N N . LEU A 1 110 ? -0.648 -7.169 0.498 1.00 87.31 110 LEU A N 1
ATOM 875 C CA . LEU A 1 110 ? -0.477 -7.121 -0.958 1.00 87.31 110 LEU A CA 1
ATOM 876 C C . LEU A 1 110 ? 0.134 -8.392 -1.571 1.00 87.31 110 LEU A C 1
ATOM 878 O O . LEU A 1 110 ? -0.131 -8.683 -2.733 1.00 87.31 110 LEU A O 1
ATOM 882 N N . GLY A 1 111 ? 0.884 -9.175 -0.788 1.00 71.94 111 GLY A N 1
ATOM 883 C CA . GLY A 1 111 ? 1.486 -10.456 -1.196 1.00 71.94 111 GLY A CA 1
ATOM 884 C C . GLY A 1 111 ? 2.452 -10.400 -2.405 1.00 71.94 111 GLY A C 1
ATOM 885 O O . GLY A 1 111 ? 2.528 -9.385 -3.095 1.00 71.94 111 GLY A O 1
ATOM 886 N N . PRO A 1 112 ? 3.199 -11.491 -2.699 1.00 61.06 112 PRO A N 1
ATOM 887 C CA . PRO A 1 112 ? 3.462 -12.681 -1.881 1.00 61.06 112 PRO A CA 1
ATOM 888 C C . PRO A 1 112 ? 4.822 -12.621 -1.144 1.00 61.06 112 PRO A C 1
ATOM 890 O O . PRO A 1 112 ? 5.658 -11.760 -1.386 1.00 61.06 112 PRO A O 1
ATOM 893 N N . GLU A 1 113 ? 5.065 -13.580 -0.245 1.00 58.44 113 GLU A N 1
ATOM 894 C CA . GLU A 1 113 ? 6.288 -13.688 0.574 1.00 58.44 113 GLU A CA 1
ATOM 895 C C . GLU A 1 113 ? 7.582 -13.927 -0.245 1.00 58.44 113 GLU A C 1
ATOM 897 O O . GLU A 1 113 ? 8.679 -13.751 0.288 1.00 58.44 113 GLU A O 1
ATOM 902 N N . ILE A 1 114 ? 7.480 -14.301 -1.532 1.00 56.34 114 ILE A N 1
ATOM 903 C CA . ILE A 1 114 ? 8.607 -14.571 -2.444 1.00 56.34 114 ILE A CA 1
ATOM 904 C C . ILE A 1 114 ? 8.189 -14.250 -3.897 1.00 56.34 114 ILE A C 1
ATOM 906 O O . ILE A 1 114 ? 7.116 -14.696 -4.301 1.00 56.34 114 ILE A O 1
ATOM 910 N N . PRO A 1 115 ? 9.007 -13.561 -4.722 1.00 61.94 115 PRO A N 1
ATOM 911 C CA . PRO A 1 115 ? 10.325 -12.997 -4.416 1.00 61.94 115 PRO A CA 1
ATOM 912 C C . PRO A 1 115 ? 10.298 -11.549 -3.898 1.00 61.94 115 PRO A C 1
ATOM 914 O O . PRO A 1 115 ? 11.328 -11.070 -3.431 1.00 61.94 115 PRO A O 1
ATOM 917 N N . VAL A 1 116 ? 9.165 -10.842 -3.976 1.00 71.31 116 VAL A N 1
ATOM 918 C CA . VAL A 1 116 ? 9.074 -9.408 -3.653 1.00 71.31 116 VAL A CA 1
ATOM 919 C C . VAL A 1 116 ? 8.101 -9.176 -2.502 1.00 71.31 116 VAL A C 1
ATOM 921 O O . VAL A 1 116 ? 6.900 -9.358 -2.660 1.00 71.31 116 VAL A O 1
ATOM 924 N N . GLN A 1 117 ? 8.617 -8.725 -1.357 1.00 84.19 117 GLN A N 1
ATOM 925 C CA . GLN A 1 117 ? 7.805 -8.413 -0.182 1.00 84.19 117 GLN A CA 1
ATOM 926 C C . GLN A 1 117 ? 7.545 -6.909 -0.085 1.00 84.19 117 GLN A C 1
ATOM 928 O O . GLN A 1 117 ? 8.450 -6.118 0.163 1.00 84.19 117 GLN A O 1
ATOM 933 N N . TRP A 1 118 ? 6.284 -6.496 -0.201 1.00 88.12 118 TRP A N 1
ATOM 934 C CA . TRP A 1 118 ? 5.893 -5.086 -0.064 1.00 88.12 118 TRP A CA 1
ATOM 935 C C . TRP A 1 118 ? 6.243 -4.471 1.304 1.00 88.12 118 TRP A C 1
ATOM 937 O O . TRP A 1 118 ? 6.389 -3.253 1.421 1.00 88.12 118 TRP A O 1
ATOM 947 N N . THR A 1 119 ? 6.437 -5.309 2.326 1.00 91.25 119 THR A N 1
ATOM 948 C CA . THR A 1 119 ? 6.830 -4.914 3.685 1.00 91.25 119 THR A CA 1
ATOM 949 C C . THR A 1 119 ? 8.211 -4.274 3.758 1.00 91.25 119 THR A C 1
ATOM 951 O O . THR A 1 119 ? 8.416 -3.428 4.627 1.00 91.25 119 THR A O 1
ATOM 954 N N . ASN A 1 120 ? 9.130 -4.606 2.844 1.00 90.12 120 ASN A N 1
ATOM 955 C CA . ASN A 1 120 ? 10.483 -4.039 2.761 1.00 90.12 120 ASN A CA 1
ATOM 956 C C . ASN A 1 120 ? 10.839 -3.511 1.356 1.00 90.12 120 ASN A C 1
ATOM 958 O O . ASN A 1 120 ? 12.002 -3.226 1.068 1.00 90.12 120 ASN A O 1
ATOM 962 N N . LEU A 1 121 ? 9.844 -3.371 0.476 1.00 89.50 121 LEU A N 1
ATOM 963 C CA . LEU A 1 121 ? 10.038 -2.898 -0.887 1.00 89.50 121 LEU A CA 1
ATOM 964 C C . LEU A 1 121 ? 9.908 -1.378 -0.971 1.00 89.50 121 LEU A C 1
ATOM 966 O O . LEU A 1 121 ? 8.839 -0.820 -0.729 1.00 89.50 121 LEU A O 1
ATOM 970 N N . ASN A 1 122 ? 10.971 -0.731 -1.442 1.00 92.38 122 ASN A N 1
ATOM 971 C CA . ASN A 1 122 ? 10.908 0.597 -2.042 1.00 92.38 122 ASN A CA 1
ATOM 972 C C . ASN A 1 122 ? 11.011 0.447 -3.576 1.00 92.38 122 ASN A C 1
ATOM 974 O O . ASN A 1 122 ? 12.111 0.186 -4.074 1.00 92.38 122 ASN A O 1
ATOM 978 N N . PRO A 1 123 ? 9.904 0.591 -4.334 1.00 89.94 123 PRO A N 1
ATOM 979 C CA . PRO A 1 123 ? 9.899 0.347 -5.778 1.00 89.94 123 PRO A CA 1
ATOM 980 C C . PRO A 1 123 ? 10.876 1.227 -6.567 1.00 89.94 123 PRO A C 1
ATOM 982 O O . PRO A 1 123 ? 11.564 0.732 -7.456 1.00 89.94 123 PRO A O 1
ATOM 985 N N . GLN A 1 124 ? 10.994 2.517 -6.230 1.00 89.94 124 GLN A N 1
ATOM 986 C CA . GLN A 1 124 ? 11.941 3.409 -6.916 1.00 89.94 124 GLN A CA 1
ATOM 987 C C . GLN A 1 124 ? 13.389 2.992 -6.649 1.00 89.94 124 GLN A C 1
ATOM 989 O O . GLN A 1 124 ? 14.181 2.862 -7.581 1.00 89.94 124 GLN A O 1
ATOM 994 N N . GLN A 1 125 ? 13.715 2.707 -5.387 1.00 91.44 125 GLN A N 1
ATOM 995 C CA . GLN A 1 125 ? 15.057 2.272 -5.008 1.00 91.44 125 GLN A CA 1
ATOM 996 C C . GLN A 1 125 ? 15.419 0.921 -5.639 1.00 91.44 125 GLN A C 1
ATOM 998 O O . GLN A 1 125 ? 16.559 0.731 -6.057 1.00 91.44 125 GLN A O 1
ATOM 1003 N N . MET A 1 126 ? 14.459 -0.003 -5.749 1.00 89.69 126 MET A N 1
ATOM 1004 C CA . MET A 1 126 ? 14.642 -1.280 -6.442 1.00 89.69 126 MET A CA 1
ATOM 1005 C C . MET A 1 126 ? 15.086 -1.059 -7.893 1.00 89.69 126 MET A C 1
ATOM 1007 O O . MET A 1 126 ? 16.081 -1.642 -8.324 1.00 89.69 126 MET A O 1
ATOM 1011 N N . ILE A 1 127 ? 14.392 -0.188 -8.632 1.00 88.69 127 ILE A N 1
ATOM 1012 C CA . ILE A 1 127 ? 14.727 0.110 -10.030 1.00 88.69 127 ILE A CA 1
ATOM 1013 C C . ILE A 1 127 ? 16.073 0.836 -10.147 1.00 88.69 127 ILE A C 1
ATOM 1015 O O . ILE A 1 127 ? 16.877 0.486 -11.012 1.00 88.69 127 ILE A O 1
ATOM 1019 N N . ASP A 1 128 ? 16.377 1.785 -9.260 1.00 90.12 128 ASP A N 1
ATOM 1020 C CA . ASP A 1 128 ? 17.668 2.486 -9.265 1.00 90.12 128 ASP A CA 1
ATOM 1021 C C . ASP A 1 128 ? 18.848 1.526 -9.000 1.00 90.12 128 ASP A C 1
ATOM 1023 O O . ASP A 1 128 ? 19.900 1.627 -9.645 1.00 90.12 128 ASP A O 1
ATOM 1027 N N . ILE A 1 129 ? 18.669 0.542 -8.108 1.00 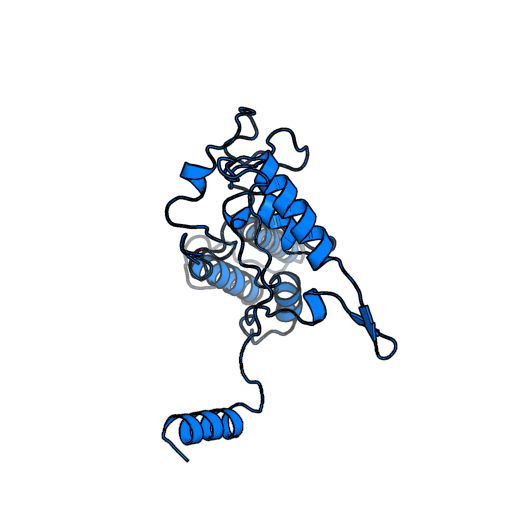90.19 129 ILE A N 1
ATOM 1028 C CA . ILE A 1 129 ? 19.652 -0.525 -7.869 1.00 90.19 129 ILE A CA 1
ATOM 1029 C C . ILE A 1 129 ? 19.810 -1.395 -9.120 1.00 90.19 129 ILE A C 1
ATOM 1031 O O . ILE A 1 129 ? 20.942 -1.637 -9.541 1.00 90.19 129 ILE A O 1
ATOM 1035 N N . MET A 1 130 ? 18.714 -1.823 -9.758 1.00 87.44 130 MET A N 1
ATOM 1036 C CA . MET A 1 130 ? 18.778 -2.613 -10.997 1.00 87.44 130 MET A CA 1
ATOM 1037 C C . MET A 1 130 ? 19.529 -1.878 -12.109 1.00 87.44 130 MET A C 1
ATOM 1039 O O . MET A 1 130 ? 20.401 -2.462 -12.753 1.00 87.44 130 MET A O 1
ATOM 1043 N N . ILE A 1 131 ? 19.243 -0.588 -12.302 1.00 87.19 131 ILE A N 1
ATOM 1044 C CA . ILE A 1 131 ? 19.940 0.260 -13.276 1.00 87.19 131 ILE A CA 1
ATOM 1045 C C . ILE A 1 131 ? 21.436 0.319 -12.951 1.00 87.19 131 ILE A C 1
ATOM 1047 O O . ILE A 1 131 ? 22.269 0.157 -13.843 1.00 87.19 131 ILE A O 1
ATOM 1051 N N . THR A 1 132 ? 21.793 0.518 -11.681 1.00 87.94 132 THR A N 1
ATOM 1052 C CA . THR A 1 132 ? 23.194 0.602 -11.239 1.00 87.94 132 THR A CA 1
ATOM 1053 C C . THR A 1 132 ? 23.949 -0.704 -11.490 1.00 87.94 132 THR A C 1
ATOM 1055 O O . THR A 1 132 ? 25.035 -0.680 -12.070 1.00 87.94 132 THR A O 1
ATOM 1058 N N . LEU A 1 133 ? 23.361 -1.846 -11.125 1.00 87.19 133 LEU A N 1
ATOM 1059 C CA . LEU A 1 133 ? 23.952 -3.170 -11.349 1.00 87.19 133 LEU A CA 1
ATOM 1060 C C . LEU A 1 133 ? 24.107 -3.479 -12.842 1.00 87.19 133 LEU A C 1
ATOM 1062 O O . LEU A 1 133 ? 25.140 -3.997 -13.266 1.00 87.19 133 LEU A O 1
ATOM 1066 N N . MET A 1 134 ? 23.117 -3.110 -13.659 1.00 84.06 134 MET A N 1
ATOM 1067 C CA . MET A 1 134 ? 23.185 -3.289 -15.108 1.00 84.06 134 MET A CA 1
ATOM 1068 C C . MET A 1 134 ? 24.300 -2.434 -15.726 1.00 84.06 134 MET A C 1
ATOM 1070 O O . MET A 1 134 ? 25.072 -2.942 -16.538 1.00 84.06 134 MET A O 1
ATOM 1074 N N . LYS A 1 135 ? 24.464 -1.172 -15.298 1.00 84.38 135 LYS A N 1
ATOM 1075 C CA . LYS A 1 135 ? 25.593 -0.322 -15.726 1.00 84.38 135 LYS A CA 1
ATOM 1076 C C . LYS A 1 135 ? 26.939 -0.961 -15.384 1.00 84.38 135 LYS A C 1
ATOM 1078 O O . LYS A 1 135 ? 27.801 -1.040 -16.254 1.00 84.38 135 LYS A O 1
ATOM 1083 N N . GLN A 1 136 ? 27.102 -1.451 -14.155 1.00 83.81 136 GLN A N 1
ATOM 1084 C CA . GLN A 1 136 ? 28.335 -2.113 -13.712 1.00 83.81 136 GLN A CA 1
ATOM 1085 C C . GLN A 1 136 ? 28.637 -3.375 -14.530 1.00 83.81 136 GLN A C 1
ATOM 1087 O O . GLN A 1 136 ? 29.771 -3.573 -14.966 1.00 83.81 136 GLN A O 1
ATOM 1092 N N . SER A 1 137 ? 27.623 -4.204 -14.796 1.00 81.75 137 SER A N 1
ATOM 1093 C CA . SER A 1 137 ? 27.769 -5.408 -15.618 1.00 81.75 137 SER A CA 1
ATOM 1094 C C . SER A 1 137 ? 28.234 -5.073 -17.040 1.00 81.75 137 SER A C 1
ATOM 1096 O O . SER A 1 137 ? 29.200 -5.668 -17.526 1.00 81.75 137 SER A O 1
ATOM 1098 N N . ILE A 1 138 ? 27.642 -4.059 -17.678 1.00 77.06 138 ILE A N 1
ATOM 1099 C CA . ILE A 1 138 ? 28.048 -3.608 -19.018 1.00 77.06 138 ILE A CA 1
ATOM 1100 C C . ILE A 1 138 ? 29.504 -3.116 -19.010 1.00 77.06 138 ILE A C 1
ATOM 1102 O O . ILE A 1 138 ? 30.285 -3.528 -19.867 1.00 77.06 138 ILE A O 1
ATOM 1106 N N . GLN A 1 139 ? 29.895 -2.308 -18.015 1.00 75.69 139 GLN A N 1
ATOM 1107 C CA . GLN A 1 139 ? 31.276 -1.818 -17.871 1.00 75.69 139 GLN A CA 1
ATOM 1108 C C . GLN A 1 139 ? 32.279 -2.967 -17.707 1.00 75.69 139 GLN A C 1
ATOM 1110 O O . GLN A 1 139 ? 33.327 -2.969 -18.348 1.00 75.69 139 GLN A O 1
ATOM 1115 N N . SER A 1 140 ? 31.944 -3.977 -16.897 1.00 74.19 140 SER A N 1
ATOM 1116 C CA . SER A 1 140 ? 32.798 -5.157 -16.692 1.00 74.19 140 SER A CA 1
ATOM 1117 C C . SER A 1 140 ? 32.933 -6.050 -17.931 1.00 74.19 140 SER A C 1
ATOM 1119 O O . SER A 1 140 ? 33.905 -6.791 -18.049 1.00 74.19 140 SER A O 1
ATOM 1121 N N . SER A 1 141 ? 32.000 -5.945 -18.882 1.00 71.62 141 SER A N 1
ATOM 1122 C CA . SER A 1 141 ? 31.982 -6.737 -20.119 1.00 71.62 141 SER A CA 1
ATOM 1123 C C . SER A 1 141 ? 32.899 -6.173 -21.216 1.00 71.62 141 SER A C 1
ATOM 1125 O O . SER A 1 141 ? 32.964 -6.733 -22.308 1.00 71.62 141 SER A O 1
ATOM 1127 N N . GLY A 1 142 ? 33.588 -5.051 -20.969 1.00 62.25 142 GLY A N 1
ATOM 1128 C CA . GLY A 1 142 ? 34.455 -4.393 -21.954 1.00 62.25 142 GLY A CA 1
ATOM 1129 C C . GLY A 1 142 ? 33.701 -3.681 -23.084 1.00 62.25 142 GLY A C 1
ATOM 1130 O O . GLY A 1 142 ? 34.326 -3.191 -24.024 1.00 62.25 142 GLY A O 1
ATOM 1131 N N . ALA A 1 143 ? 32.369 -3.593 -22.999 1.00 60.38 143 ALA A N 1
ATOM 1132 C CA . ALA A 1 143 ? 31.582 -2.733 -23.869 1.00 60.38 143 ALA A CA 1
ATOM 1133 C C . ALA A 1 143 ? 31.885 -1.273 -23.500 1.00 60.38 143 ALA A C 1
ATOM 1135 O O . ALA A 1 143 ? 31.690 -0.870 -22.352 1.00 60.38 143 ALA A O 1
ATOM 1136 N N . LEU A 1 144 ? 32.394 -0.491 -24.456 1.00 54.06 144 LEU A N 1
ATOM 1137 C CA . LEU A 1 144 ? 32.667 0.933 -24.267 1.00 54.06 144 LEU A CA 1
ATOM 1138 C C . LEU A 1 144 ? 31.350 1.653 -23.950 1.00 54.06 144 LEU A C 1
ATOM 1140 O O . LEU A 1 144 ? 30.561 1.949 -24.845 1.00 54.06 144 LEU A O 1
ATOM 1144 N N . ILE A 1 145 ? 31.102 1.919 -22.668 1.00 55.94 145 ILE A N 1
ATOM 1145 C CA . ILE A 1 145 ? 30.168 2.968 -22.279 1.00 55.94 145 ILE A CA 1
ATOM 1146 C C . ILE A 1 145 ? 30.940 4.256 -22.495 1.00 55.94 145 ILE A C 1
ATOM 1148 O O . ILE A 1 145 ? 31.908 4.528 -21.787 1.00 55.94 145 ILE A O 1
ATOM 1152 N N . ASP A 1 146 ? 30.565 4.997 -23.528 1.00 51.97 146 ASP A N 1
ATOM 1153 C CA . ASP A 1 146 ? 31.145 6.304 -23.769 1.00 51.97 146 ASP A CA 1
ATOM 1154 C C . ASP A 1 146 ? 30.848 7.171 -22.537 1.00 51.97 146 ASP A C 1
ATOM 1156 O O . ASP A 1 146 ? 29.694 7.483 -22.238 1.00 51.97 146 ASP A O 1
ATOM 1160 N N . ASN A 1 147 ? 31.880 7.513 -21.765 1.00 49.53 147 ASN A N 1
ATOM 1161 C CA . ASN A 1 147 ? 31.757 8.284 -20.522 1.00 49.53 147 ASN A CA 1
ATOM 1162 C C . ASN A 1 147 ? 31.440 9.774 -20.795 1.00 49.53 147 ASN A C 1
ATOM 1164 O O . ASN A 1 147 ? 31.643 10.624 -19.935 1.00 49.53 147 ASN A O 1
ATOM 1168 N N . GLN A 1 148 ? 30.950 10.110 -21.993 1.00 42.94 148 GLN A N 1
ATOM 1169 C CA . GLN A 1 148 ? 30.487 11.446 -22.381 1.00 42.94 148 GLN A CA 1
ATOM 1170 C C . GLN A 1 148 ? 28.986 11.683 -22.117 1.00 42.94 148 GLN A C 1
ATOM 1172 O O . GLN A 1 148 ? 28.429 12.670 -22.592 1.00 42.94 148 GLN A O 1
ATOM 1177 N N . ILE A 1 149 ? 28.316 10.826 -21.340 1.00 50.19 149 ILE A N 1
ATOM 1178 C CA . ILE A 1 149 ? 26.864 10.903 -21.080 1.00 50.19 149 ILE A CA 1
ATOM 1179 C C . ILE A 1 149 ? 26.582 11.405 -19.652 1.00 50.19 149 ILE A C 1
ATOM 1181 O O . ILE A 1 149 ? 25.758 10.852 -18.934 1.00 50.19 149 ILE A O 1
ATOM 1185 N N . ASP A 1 150 ? 27.264 12.469 -19.228 1.00 47.28 150 ASP A N 1
ATOM 1186 C CA . ASP A 1 150 ? 26.867 13.225 -18.025 1.00 47.28 150 ASP A CA 1
ATOM 1187 C C . ASP A 1 150 ? 26.019 14.462 -18.374 1.00 47.28 150 ASP A C 1
ATOM 1189 O O . ASP A 1 150 ? 25.483 15.122 -17.490 1.00 47.28 150 ASP A O 1
ATOM 1193 N N . ASN A 1 151 ? 25.841 14.761 -19.667 1.00 47.00 151 ASN A N 1
ATOM 1194 C CA . ASN A 1 151 ? 25.072 15.913 -20.140 1.00 47.00 151 ASN A CA 1
ATOM 1195 C C . ASN A 1 151 ? 24.240 15.585 -21.387 1.00 47.00 151 ASN A C 1
ATOM 1197 O O . ASN A 1 151 ? 24.449 16.202 -22.427 1.00 47.00 151 ASN A O 1
ATOM 1201 N N . LEU A 1 152 ? 23.304 14.632 -21.325 1.00 42.12 152 LEU A N 1
ATOM 1202 C CA . LEU A 1 152 ? 22.183 14.641 -22.272 1.00 42.12 152 LEU A CA 1
ATOM 1203 C C . LEU A 1 152 ? 21.016 13.759 -21.819 1.00 42.12 152 LEU A C 1
ATOM 1205 O O . LEU A 1 152 ? 21.093 12.534 -21.806 1.00 42.12 152 LEU A O 1
ATOM 1209 N N . ASP A 1 153 ? 19.894 14.416 -21.559 1.00 46.97 153 ASP A N 1
ATOM 1210 C CA . ASP A 1 153 ? 18.537 13.882 -21.403 1.00 46.97 153 ASP A CA 1
ATOM 1211 C C . ASP A 1 153 ? 17.996 13.204 -22.693 1.00 46.97 153 ASP A C 1
ATOM 1213 O O . ASP A 1 153 ? 16.798 13.219 -22.961 1.00 46.97 153 ASP A O 1
ATOM 1217 N N . SER A 1 154 ? 18.852 12.650 -23.568 1.00 47.94 154 SER A N 1
ATOM 1218 C CA . SER A 1 154 ? 18.389 12.152 -24.876 1.00 47.94 154 SER A CA 1
ATOM 1219 C C . SER A 1 154 ? 19.175 11.028 -25.565 1.00 47.94 154 SER A C 1
ATOM 1221 O O . SER A 1 154 ? 18.821 10.681 -26.690 1.00 47.94 154 SER A O 1
ATOM 1223 N N . SER A 1 155 ? 20.138 10.354 -24.925 1.00 47.12 155 SER A N 1
ATOM 1224 C CA . SER A 1 155 ? 20.624 9.052 -25.433 1.00 47.12 155 SER A CA 1
ATOM 1225 C C . SER A 1 155 ? 20.495 7.957 -24.378 1.00 47.12 155 SER A C 1
ATOM 1227 O O . SER A 1 155 ? 21.447 7.498 -23.750 1.00 47.12 155 SER A O 1
ATOM 1229 N N . ILE A 1 156 ? 19.254 7.520 -24.162 1.00 55.44 156 ILE A N 1
ATOM 1230 C CA . ILE A 1 156 ? 18.988 6.332 -23.354 1.00 55.44 156 ILE A CA 1
ATOM 1231 C C . ILE A 1 156 ? 19.704 5.152 -24.026 1.00 55.44 156 ILE A C 1
ATOM 1233 O O . ILE A 1 156 ? 19.382 4.792 -25.158 1.00 55.44 156 ILE A O 1
ATOM 1237 N N . ASN A 1 157 ? 20.688 4.562 -23.340 1.00 64.00 157 ASN A N 1
ATOM 1238 C CA . ASN A 1 157 ? 21.328 3.326 -23.783 1.00 64.00 157 ASN A CA 1
ATOM 1239 C C . ASN A 1 157 ? 20.214 2.290 -24.063 1.00 64.00 157 ASN A C 1
ATOM 1241 O O . ASN A 1 157 ? 19.442 2.008 -23.142 1.00 64.00 157 ASN A O 1
ATOM 1245 N N . PRO A 1 158 ? 20.111 1.715 -25.281 1.00 69.69 158 PRO A N 1
ATOM 1246 C CA . PRO A 1 158 ? 19.036 0.787 -25.651 1.00 69.69 158 PRO A CA 1
ATOM 1247 C C . PRO A 1 158 ? 18.865 -0.396 -24.687 1.00 69.69 158 PRO A C 1
ATOM 1249 O O . PRO A 1 158 ? 17.784 -0.984 -24.605 1.00 69.69 158 PRO A O 1
ATOM 1252 N N . ILE A 1 159 ? 19.934 -0.729 -23.957 1.00 72.19 159 ILE A N 1
ATOM 1253 C CA . ILE A 1 159 ? 19.980 -1.784 -22.943 1.00 72.19 159 ILE A CA 1
ATOM 1254 C C . ILE A 1 159 ? 19.245 -1.366 -21.655 1.00 72.19 159 ILE A C 1
ATOM 1256 O O . ILE A 1 159 ? 18.565 -2.188 -21.053 1.00 72.19 159 ILE A O 1
ATOM 1260 N N . LEU A 1 160 ? 19.344 -0.097 -21.245 1.00 77.62 160 LEU A N 1
ATOM 1261 C CA . LEU A 1 160 ? 18.735 0.434 -20.012 1.00 77.62 160 LEU A CA 1
ATOM 1262 C C . LEU A 1 160 ? 17.332 1.011 -20.212 1.00 77.62 160 LEU A C 1
ATOM 1264 O O . LEU A 1 160 ? 16.593 1.160 -19.240 1.00 77.62 160 LEU A O 1
ATOM 1268 N N . GLU A 1 161 ? 16.974 1.337 -21.453 1.00 80.94 161 GLU A N 1
ATOM 1269 C CA . GLU A 1 161 ? 15.667 1.885 -21.829 1.00 80.94 161 GLU A CA 1
ATOM 1270 C C . GLU A 1 161 ? 14.468 1.201 -21.151 1.00 80.94 161 GLU A C 1
ATOM 1272 O O . GLU A 1 161 ? 13.623 1.916 -20.613 1.00 80.94 161 GLU A O 1
ATOM 1277 N N . PRO A 1 162 ? 14.417 -0.136 -21.033 1.00 80.62 162 PRO A N 1
ATOM 1278 C CA . PRO A 1 162 ? 13.257 -0.797 -20.447 1.00 80.62 162 PRO A CA 1
ATOM 1279 C C . PRO A 1 162 ? 13.069 -0.478 -18.947 1.00 80.62 162 PRO A C 1
ATOM 1281 O O . PRO A 1 162 ? 11.958 -0.198 -18.493 1.00 80.62 162 PRO A O 1
ATOM 1284 N N . LEU A 1 163 ? 14.161 -0.445 -18.172 1.00 83.62 163 LEU A N 1
ATOM 1285 C CA . LEU A 1 163 ? 14.128 -0.083 -16.746 1.00 83.62 163 LEU A CA 1
ATOM 1286 C C . LEU A 1 163 ? 13.790 1.398 -16.548 1.00 83.62 163 LEU A C 1
ATOM 1288 O O . LEU A 1 163 ? 13.090 1.766 -15.605 1.00 83.62 163 LEU A O 1
ATOM 1292 N N . GLU A 1 164 ? 14.258 2.249 -17.458 1.00 84.75 164 GLU A N 1
ATOM 1293 C CA . GLU A 1 164 ? 13.940 3.673 -17.460 1.00 84.75 164 GLU A CA 1
ATOM 1294 C C . GLU A 1 164 ? 12.460 3.941 -17.728 1.00 84.75 164 GLU A C 1
ATOM 1296 O O . GLU A 1 164 ? 11.837 4.782 -17.069 1.00 84.75 164 GLU A O 1
ATOM 1301 N N . THR A 1 165 ? 11.871 3.186 -18.649 1.00 84.19 165 THR A N 1
ATOM 1302 C CA . THR A 1 165 ? 10.443 3.242 -18.945 1.00 84.19 165 THR A CA 1
ATOM 1303 C C . THR A 1 165 ? 9.615 2.778 -17.742 1.00 84.19 165 THR A C 1
ATOM 1305 O O . THR A 1 165 ? 8.684 3.489 -17.353 1.00 84.19 165 THR A O 1
ATOM 1308 N N . ILE A 1 166 ? 10.000 1.692 -17.055 1.00 84.75 166 ILE A N 1
ATOM 1309 C CA . ILE A 1 166 ? 9.364 1.283 -15.786 1.00 84.75 166 ILE A CA 1
ATOM 1310 C C . ILE A 1 166 ? 9.479 2.388 -14.729 1.00 84.75 166 ILE A C 1
ATOM 1312 O O . ILE A 1 166 ? 8.489 2.743 -14.086 1.00 84.75 166 ILE A O 1
ATOM 1316 N N . ARG A 1 167 ? 10.669 2.971 -14.551 1.00 87.38 167 ARG A N 1
ATOM 1317 C CA . ARG A 1 167 ? 10.903 4.042 -13.572 1.00 87.38 167 ARG A CA 1
ATOM 1318 C C . ARG A 1 167 ? 9.989 5.236 -13.820 1.00 87.38 167 ARG A C 1
ATOM 1320 O O . ARG A 1 167 ? 9.370 5.758 -12.888 1.00 87.38 167 ARG A O 1
ATOM 1327 N N . LYS A 1 168 ? 9.885 5.663 -15.084 1.00 87.44 168 LYS A N 1
ATOM 1328 C CA . LYS A 1 168 ? 8.974 6.730 -15.511 1.00 87.44 168 LYS A CA 1
ATOM 1329 C C . LYS A 1 168 ? 7.529 6.340 -15.240 1.00 87.44 168 LYS A C 1
ATOM 1331 O O . LYS A 1 168 ? 6.823 7.149 -14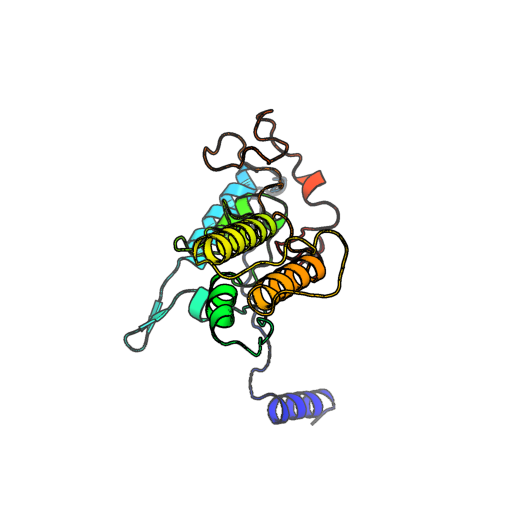.646 1.00 87.44 168 LYS A O 1
ATOM 1336 N N . PHE A 1 169 ? 7.103 5.135 -15.609 1.00 87.12 169 PHE A N 1
ATOM 1337 C CA . PHE A 1 169 ? 5.755 4.641 -15.330 1.00 87.12 169 PHE A CA 1
ATOM 1338 C C . PHE A 1 169 ? 5.425 4.725 -13.832 1.00 87.12 169 PHE A C 1
ATOM 1340 O O . PHE A 1 169 ? 4.440 5.359 -13.455 1.00 87.12 169 PHE A O 1
ATOM 1347 N N . MET A 1 170 ? 6.296 4.195 -12.968 1.00 88.62 170 MET A N 1
ATOM 1348 C CA . MET A 1 170 ? 6.108 4.229 -11.515 1.00 88.62 170 MET A CA 1
ATOM 1349 C C . MET A 1 170 ? 5.974 5.669 -10.994 1.00 88.62 170 MET A C 1
ATOM 1351 O O . MET A 1 170 ? 5.039 5.970 -10.254 1.00 88.62 170 MET A O 1
ATOM 1355 N N . LYS A 1 171 ? 6.827 6.601 -11.445 1.00 90.75 171 LYS A N 1
ATOM 1356 C CA . LYS A 1 171 ? 6.723 8.029 -11.080 1.00 90.75 171 LYS A CA 1
ATOM 1357 C C . LYS A 1 171 ? 5.413 8.666 -11.555 1.00 90.75 171 LYS A C 1
ATOM 1359 O O . LYS A 1 171 ? 4.800 9.450 -10.825 1.00 90.75 171 LYS A O 1
ATOM 1364 N N . HIS A 1 172 ? 4.963 8.337 -12.764 1.00 90.62 172 HIS A N 1
ATOM 1365 C CA . HIS A 1 172 ? 3.692 8.835 -13.292 1.00 90.62 172 HIS A CA 1
ATOM 1366 C C . HIS A 1 172 ? 2.495 8.295 -12.514 1.00 90.62 172 HIS A C 1
ATOM 1368 O O . HIS A 1 172 ? 1.544 9.046 -12.335 1.00 90.62 172 HIS A O 1
ATOM 1374 N N . ALA A 1 173 ? 2.574 7.069 -11.995 1.00 90.06 173 ALA A N 1
ATOM 1375 C CA . ALA A 1 173 ? 1.556 6.459 -11.141 1.00 90.06 173 ALA A CA 1
ATOM 1376 C C . ALA A 1 173 ? 1.627 6.878 -9.661 1.00 90.06 173 ALA A C 1
ATOM 1378 O O . ALA A 1 173 ? 0.770 6.496 -8.867 1.00 90.06 173 ALA A O 1
ATOM 1379 N N . GLY A 1 174 ? 2.624 7.678 -9.273 1.00 92.88 174 GLY A N 1
ATOM 1380 C CA . GLY A 1 174 ? 2.824 8.057 -7.873 1.00 92.88 174 GLY A CA 1
ATOM 1381 C C . GLY A 1 174 ? 3.371 6.916 -7.010 1.00 92.88 174 GLY A C 1
ATOM 1382 O O . GLY A 1 174 ? 3.289 6.990 -5.787 1.00 92.88 174 GLY A O 1
ATOM 1383 N N . ILE A 1 175 ? 3.933 5.878 -7.637 1.00 91.94 175 ILE A N 1
ATOM 1384 C CA . ILE A 1 175 ? 4.625 4.773 -6.974 1.00 91.94 175 ILE A CA 1
ATOM 1385 C C . ILE A 1 175 ? 6.032 5.248 -6.607 1.00 91.94 175 ILE A C 1
ATOM 1387 O O . ILE A 1 175 ? 6.927 5.326 -7.455 1.00 91.94 175 ILE A O 1
ATOM 1391 N N . THR A 1 176 ? 6.210 5.605 -5.337 1.00 91.94 176 THR A N 1
ATOM 1392 C CA . THR A 1 176 ? 7.458 6.152 -4.788 1.00 91.94 176 THR A CA 1
ATOM 1393 C C . THR A 1 176 ? 8.136 5.145 -3.852 1.00 91.94 176 THR A C 1
ATOM 1395 O O . THR A 1 176 ? 8.717 4.171 -4.323 1.00 91.94 176 THR A O 1
ATOM 1398 N N . SER A 1 177 ? 8.045 5.353 -2.539 1.00 93.38 177 SER A N 1
ATOM 1399 C CA . SER A 1 177 ? 8.557 4.477 -1.481 1.00 93.38 177 SER A CA 1
ATOM 1400 C C . SER A 1 177 ? 7.602 3.329 -1.133 1.00 93.38 177 SER A C 1
ATOM 1402 O O . SER A 1 177 ? 7.922 2.516 -0.269 1.00 93.38 177 SER A O 1
ATOM 1404 N N . GLY A 1 178 ? 6.424 3.262 -1.765 1.00 92.75 178 GLY A N 1
ATOM 1405 C CA . GLY A 1 178 ? 5.371 2.314 -1.404 1.00 92.75 178 GLY A CA 1
ATOM 1406 C C . GLY A 1 178 ? 4.882 2.563 0.024 1.00 92.75 178 GLY A C 1
ATOM 1407 O O . GLY A 1 178 ? 4.331 3.620 0.323 1.00 92.75 178 GLY A O 1
ATOM 1408 N N . TYR A 1 179 ? 5.114 1.597 0.914 1.00 95.62 179 TYR A N 1
ATOM 1409 C CA . TYR A 1 179 ? 4.711 1.673 2.324 1.00 95.62 179 TYR A CA 1
ATOM 1410 C C . TYR A 1 179 ? 5.856 2.048 3.272 1.00 95.62 179 TYR A C 1
ATOM 1412 O O . TYR A 1 179 ? 5.625 2.247 4.461 1.00 95.62 179 TYR A O 1
ATOM 1420 N N . GLN A 1 180 ? 7.091 2.171 2.773 1.00 95.38 180 GLN A N 1
ATOM 1421 C CA . GLN A 1 180 ? 8.292 2.274 3.615 1.00 95.38 180 GLN A CA 1
ATOM 1422 C C . GLN A 1 180 ? 8.387 3.575 4.424 1.00 95.38 180 GLN A C 1
ATOM 1424 O O . GLN A 1 180 ? 9.142 3.653 5.388 1.00 95.38 180 GLN A O 1
ATOM 1429 N N . THR A 1 181 ? 7.656 4.615 4.029 1.00 96.12 181 THR A N 1
ATOM 1430 C CA . THR A 1 181 ? 7.649 5.925 4.704 1.00 96.12 181 THR A CA 1
ATOM 1431 C C . THR A 1 181 ? 6.338 6.205 5.431 1.00 96.12 181 THR A C 1
ATOM 1433 O O . THR A 1 181 ? 6.137 7.317 5.911 1.00 96.12 181 THR A O 1
ATOM 1436 N N . LYS A 1 182 ? 5.427 5.228 5.490 1.00 97.19 182 LYS A N 1
ATOM 1437 C CA . LYS A 1 182 ? 4.162 5.354 6.219 1.00 97.19 182 LYS A CA 1
ATOM 1438 C C . LYS A 1 182 ? 4.386 5.114 7.716 1.00 97.19 182 LYS A C 1
ATOM 1440 O O . LYS A 1 182 ? 5.310 4.373 8.072 1.00 97.19 182 LYS A O 1
ATOM 1445 N N . PRO A 1 183 ? 3.583 5.724 8.601 1.00 97.94 183 PRO A N 1
ATOM 1446 C CA . PRO A 1 183 ? 3.627 5.412 10.025 1.00 97.94 183 PRO A CA 1
ATOM 1447 C C . PRO A 1 183 ? 3.264 3.943 10.265 1.00 97.94 183 PRO A C 1
ATOM 1449 O O . PRO A 1 183 ? 2.413 3.377 9.578 1.00 97.94 183 PRO A O 1
ATOM 1452 N N . CYS A 1 184 ? 3.902 3.326 11.254 1.00 98.19 184 CYS A N 1
ATOM 1453 C CA . CYS A 1 184 ? 3.548 1.982 11.704 1.00 98.19 184 CYS A CA 1
ATOM 1454 C C . CYS A 1 184 ? 2.467 2.067 12.782 1.00 98.19 184 CYS A C 1
ATOM 1456 O O . CYS A 1 184 ? 2.578 2.885 13.701 1.00 98.19 184 CYS A O 1
ATOM 1458 N N . LEU A 1 185 ? 1.445 1.216 12.699 1.00 98.19 185 LEU A N 1
ATOM 1459 C CA . LEU A 1 185 ? 0.469 1.039 13.779 1.00 98.19 185 LEU A CA 1
ATOM 1460 C C . LEU A 1 185 ? 1.138 0.484 15.036 1.00 98.19 185 LEU A C 1
ATOM 1462 O O . LEU A 1 185 ? 0.753 0.874 16.141 1.00 98.19 185 LEU A O 1
ATOM 1466 N N . ASP A 1 186 ? 2.134 -0.386 14.845 1.00 97.75 186 ASP A N 1
ATOM 1467 C CA . ASP A 1 186 ? 3.012 -0.916 15.884 1.00 97.75 186 ASP A CA 1
ATOM 1468 C C . ASP A 1 186 ? 4.486 -0.525 15.622 1.00 97.75 186 ASP A C 1
ATOM 1470 O O . ASP A 1 186 ? 5.178 -1.172 14.830 1.00 97.75 186 ASP A O 1
ATOM 1474 N N . PRO A 1 187 ? 5.000 0.535 16.275 1.00 97.00 187 PRO A N 1
ATOM 1475 C CA . PRO A 1 187 ? 6.405 0.935 16.167 1.00 97.00 187 PRO A CA 1
ATOM 1476 C C . PRO A 1 187 ? 7.398 -0.108 16.705 1.00 97.00 187 PRO A C 1
ATOM 1478 O O . PRO A 1 187 ? 8.570 -0.106 16.308 1.00 97.00 187 PRO A O 1
ATOM 1481 N N . GLU A 1 188 ? 6.963 -0.989 17.611 1.00 96.75 188 GLU A N 1
ATOM 1482 C CA . GLU A 1 188 ? 7.812 -2.018 18.215 1.00 96.75 188 GLU A CA 1
ATOM 1483 C C . GLU A 1 188 ? 7.999 -3.228 17.289 1.00 96.75 188 GLU A C 1
ATOM 1485 O O . GLU A 1 188 ? 8.966 -3.974 17.462 1.00 96.75 188 GLU A O 1
ATOM 1490 N N . ASP A 1 189 ? 7.169 -3.381 16.246 1.00 95.81 189 ASP A N 1
ATOM 1491 C CA . ASP A 1 189 ? 7.326 -4.430 15.233 1.00 95.81 189 ASP A CA 1
ATOM 1492 C C . ASP A 1 189 ? 8.736 -4.369 14.630 1.00 95.81 189 ASP A C 1
ATOM 1494 O O . ASP A 1 189 ? 9.146 -3.363 14.041 1.00 95.81 189 ASP A O 1
ATOM 1498 N N . ILE A 1 190 ? 9.498 -5.457 14.763 1.00 94.88 190 ILE A N 1
ATOM 1499 C CA . ILE A 1 190 ? 10.873 -5.567 14.259 1.00 94.88 190 ILE A CA 1
ATOM 1500 C C . ILE A 1 190 ? 10.978 -5.300 12.751 1.00 94.88 190 ILE A C 1
ATOM 1502 O O . ILE A 1 190 ? 12.015 -4.833 12.285 1.00 94.88 190 ILE A O 1
ATOM 1506 N N . ASN A 1 191 ? 9.905 -5.555 12.003 1.00 94.06 191 ASN A N 1
ATOM 1507 C CA . ASN A 1 191 ? 9.848 -5.355 10.561 1.00 94.06 191 ASN A CA 1
ATOM 1508 C C . ASN A 1 191 ? 9.389 -3.942 10.168 1.00 94.06 191 ASN A C 1
ATOM 1510 O O . ASN A 1 191 ? 9.491 -3.600 8.992 1.00 94.06 191 ASN A O 1
ATOM 1514 N N . CYS A 1 192 ? 8.899 -3.124 11.111 1.00 96.12 192 CYS A N 1
ATOM 1515 C CA . CYS A 1 192 ? 8.568 -1.727 10.832 1.00 96.12 192 CYS A CA 1
ATOM 1516 C C . CYS A 1 192 ? 9.841 -0.990 10.358 1.00 96.12 192 CYS A C 1
ATOM 1518 O O . CYS A 1 192 ? 10.863 -1.018 11.061 1.00 96.12 192 CYS A O 1
ATOM 1520 N N . PRO A 1 193 ? 9.817 -0.351 9.174 1.00 96.38 193 PRO A N 1
ATOM 1521 C CA . PRO A 1 193 ? 11.021 0.158 8.542 1.00 96.38 193 PRO A CA 1
ATOM 1522 C C . PRO A 1 193 ? 11.601 1.352 9.300 1.00 96.38 193 PRO A C 1
ATOM 1524 O O . PRO A 1 193 ? 10.890 2.186 9.855 1.00 96.38 193 PRO A O 1
ATOM 1527 N N . LEU A 1 194 ? 12.930 1.480 9.273 1.00 95.94 194 LEU A N 1
ATOM 1528 C CA . LEU A 1 194 ? 13.643 2.596 9.914 1.00 95.94 194 LEU A CA 1
ATOM 1529 C C . LEU A 1 194 ? 13.286 3.964 9.313 1.00 95.94 194 LEU A C 1
ATOM 1531 O O . LEU A 1 194 ? 13.519 4.991 9.945 1.00 95.94 194 LEU A O 1
ATOM 1535 N N . THR A 1 195 ? 12.747 3.967 8.094 1.00 96.19 195 THR A N 1
ATOM 1536 C CA . THR A 1 195 ? 12.260 5.150 7.382 1.00 96.19 195 THR A CA 1
ATOM 1537 C C . THR A 1 195 ? 10.851 5.576 7.798 1.00 96.19 195 THR A C 1
ATOM 1539 O O . THR A 1 195 ? 10.429 6.663 7.407 1.00 96.19 195 THR A O 1
ATOM 1542 N N . SER A 1 196 ? 10.124 4.770 8.581 1.00 97.25 196 SER A N 1
ATOM 1543 C CA . SER A 1 196 ? 8.830 5.174 9.135 1.00 97.25 196 SER A CA 1
ATOM 1544 C C . SER A 1 196 ? 9.006 6.286 10.175 1.00 97.25 196 SER A C 1
ATOM 1546 O O . SER A 1 196 ? 9.883 6.190 11.041 1.00 97.25 196 SER A O 1
ATOM 1548 N N . PRO A 1 197 ? 8.149 7.324 10.154 1.00 97.31 197 PRO A N 1
ATOM 1549 C CA . PRO A 1 197 ? 8.322 8.530 10.969 1.00 97.31 197 PRO A CA 1
ATOM 1550 C C . PRO A 1 197 ? 8.288 8.264 12.479 1.00 97.31 197 PRO A C 1
ATOM 1552 O O . PRO A 1 197 ? 8.881 9.011 13.254 1.00 97.31 197 PRO A O 1
ATOM 1555 N N . ASN A 1 198 ? 7.620 7.192 12.906 1.00 97.44 198 ASN A N 1
ATOM 1556 C CA . ASN A 1 198 ? 7.452 6.844 14.311 1.00 97.44 198 ASN A CA 1
ATOM 1557 C C . ASN A 1 198 ? 8.295 5.648 14.783 1.00 97.44 198 ASN A C 1
ATOM 1559 O O . ASN A 1 198 ? 8.229 5.298 15.960 1.00 97.44 198 ASN A O 1
ATOM 1563 N N . LYS A 1 199 ? 9.133 5.049 13.919 1.00 96.69 199 LYS A N 1
ATOM 1564 C CA . LYS A 1 199 ? 9.947 3.878 14.295 1.00 96.69 199 LYS A CA 1
ATOM 1565 C C . LYS A 1 199 ? 10.944 4.193 15.410 1.00 96.69 199 LYS A C 1
ATOM 1567 O O . LYS A 1 199 ? 11.089 3.417 16.345 1.00 96.69 199 LYS A O 1
ATOM 1572 N N . GLN A 1 200 ? 11.635 5.330 15.316 1.00 96.00 200 GLN A N 1
ATOM 1573 C CA . GLN A 1 200 ? 12.644 5.723 16.308 1.00 96.00 200 GLN A CA 1
ATOM 1574 C C . GLN A 1 200 ? 12.027 6.298 17.585 1.00 96.00 200 GLN A C 1
ATOM 1576 O O . GLN A 1 200 ? 12.575 6.112 18.667 1.00 96.00 200 GLN A O 1
ATOM 1581 N N . SER A 1 201 ? 10.906 7.014 17.464 1.00 96.25 201 SER A N 1
ATOM 1582 C CA . SER A 1 201 ? 10.248 7.640 18.612 1.00 96.25 201 SER A CA 1
ATOM 1583 C C . SER A 1 201 ? 9.450 6.644 19.452 1.00 96.25 201 SER A C 1
ATOM 1585 O O . SER A 1 201 ? 9.207 6.914 20.626 1.00 96.25 201 SER A O 1
ATOM 1587 N N . GLY A 1 202 ? 9.009 5.527 18.860 1.00 95.69 202 GLY A N 1
ATOM 1588 C CA . GLY A 1 202 ? 8.121 4.560 19.508 1.00 95.69 202 GLY A CA 1
ATOM 1589 C C . GLY A 1 202 ? 6.709 5.101 19.759 1.00 95.69 202 GLY A C 1
ATOM 1590 O O . GLY A 1 202 ? 5.916 4.466 20.448 1.00 95.69 202 GLY A O 1
ATOM 1591 N N . GLN A 1 203 ? 6.381 6.288 19.238 1.00 95.75 203 GLN A N 1
ATOM 1592 C CA . GLN A 1 203 ? 5.088 6.920 19.477 1.00 95.75 203 GLN A CA 1
ATOM 1593 C C . GLN A 1 203 ? 4.004 6.294 18.598 1.00 95.75 203 GLN A C 1
ATOM 1595 O O . GLN A 1 203 ? 4.177 6.113 17.390 1.00 95.75 203 GLN A O 1
ATOM 1600 N N . LEU A 1 204 ? 2.857 5.996 19.206 1.00 96.50 204 LEU A N 1
ATOM 1601 C CA . LEU A 1 204 ? 1.691 5.536 18.462 1.00 96.50 204 LEU A CA 1
ATOM 1602 C C . LEU A 1 204 ? 1.171 6.658 17.548 1.00 96.50 204 LEU A C 1
ATOM 1604 O O . LEU A 1 204 ? 1.118 7.815 17.980 1.00 96.50 204 LEU A O 1
ATOM 1608 N N . PRO A 1 205 ? 0.779 6.338 16.303 1.00 96.88 205 PRO A N 1
ATOM 1609 C CA . PRO A 1 205 ? 0.243 7.331 15.383 1.00 96.88 205 PRO A CA 1
ATOM 1610 C C . PRO A 1 205 ? -1.138 7.822 15.835 1.00 96.88 205 PRO A C 1
ATOM 1612 O O . PRO A 1 205 ? -1.919 7.085 16.445 1.00 96.88 205 PRO A O 1
ATOM 1615 N N . ASN A 1 206 ? -1.469 9.070 15.498 1.00 96.50 206 ASN A N 1
ATOM 1616 C CA . ASN A 1 206 ? -2.819 9.592 15.692 1.00 96.50 206 ASN A CA 1
ATOM 1617 C C . ASN A 1 206 ? -3.727 9.079 14.568 1.00 96.50 206 ASN A C 1
ATOM 1619 O O . ASN A 1 206 ? -3.805 9.685 13.505 1.00 96.50 206 ASN A O 1
ATOM 1623 N N . ILE A 1 207 ? -4.429 7.975 14.825 1.00 96.94 207 ILE A N 1
ATOM 1624 C CA . ILE A 1 207 ? -5.239 7.277 13.818 1.00 96.94 207 ILE A CA 1
ATOM 1625 C C . ILE A 1 207 ? -6.252 8.190 13.119 1.00 96.94 207 ILE A C 1
ATOM 1627 O O . ILE A 1 207 ? -6.379 8.122 11.904 1.00 96.94 207 ILE A O 1
ATOM 1631 N N . GLY A 1 208 ? -6.949 9.059 13.858 1.00 95.12 208 GLY A N 1
ATOM 1632 C CA . GLY A 1 208 ? -7.927 9.968 13.254 1.00 95.12 208 GLY A CA 1
ATOM 1633 C C . GLY A 1 208 ? -7.282 10.971 12.296 1.00 95.12 208 GLY A C 1
ATOM 1634 O O . GLY A 1 208 ? -7.833 11.252 11.239 1.00 95.12 208 GLY A O 1
ATOM 1635 N N . HIS A 1 209 ? -6.091 11.469 12.639 1.00 96.00 209 HIS A N 1
ATOM 1636 C CA . HIS A 1 209 ? -5.341 12.377 11.773 1.00 96.00 209 HIS A CA 1
ATOM 1637 C C . HIS A 1 209 ? -4.825 11.675 10.513 1.00 96.00 209 HIS A C 1
ATOM 1639 O O . HIS A 1 209 ? -4.982 12.210 9.425 1.00 96.00 209 HIS A O 1
ATOM 1645 N N . GLU A 1 210 ? -4.259 10.473 10.653 1.00 96.75 210 GLU A N 1
ATOM 1646 C CA . GLU A 1 210 ? -3.712 9.719 9.515 1.00 96.75 210 GLU A CA 1
ATOM 1647 C C . GLU A 1 210 ? -4.786 9.289 8.506 1.00 96.75 210 GLU A C 1
ATOM 1649 O O . GLU A 1 210 ? -4.474 9.115 7.335 1.00 96.75 210 GLU A O 1
ATOM 1654 N N . LEU A 1 211 ? -6.036 9.108 8.948 1.00 96.00 211 LEU A N 1
ATOM 1655 C CA . LEU A 1 211 ? -7.167 8.733 8.090 1.00 96.00 211 LEU A CA 1
ATOM 1656 C C . LEU A 1 211 ? -7.914 9.938 7.491 1.00 96.00 211 LEU A C 1
ATOM 1658 O O . LEU A 1 211 ? -8.779 9.745 6.637 1.00 96.00 211 LEU A O 1
ATOM 1662 N N . THR A 1 212 ? -7.612 11.161 7.939 1.00 95.50 212 THR A N 1
ATOM 1663 C CA . THR A 1 212 ? -8.275 12.381 7.452 1.00 95.50 212 THR A CA 1
ATOM 1664 C C . THR A 1 212 ? -7.991 12.566 5.957 1.00 95.50 212 THR A C 1
ATOM 1666 O O . THR A 1 212 ? -6.859 12.386 5.519 1.00 95.50 212 THR A O 1
ATOM 1669 N N . ASP A 1 213 ? -9.008 12.944 5.178 1.00 93.38 213 ASP A N 1
ATOM 1670 C CA . ASP A 1 213 ? -8.956 13.071 3.709 1.00 93.38 213 ASP A CA 1
ATOM 1671 C C . ASP A 1 213 ? -8.712 11.742 2.962 1.00 93.38 213 ASP A C 1
ATOM 1673 O O . ASP A 1 213 ? -8.492 11.732 1.745 1.00 93.38 213 ASP A O 1
ATOM 1677 N N . GLY A 1 214 ? -8.813 10.609 3.661 1.00 95.31 214 GLY A N 1
ATOM 1678 C CA . GLY A 1 214 ? -8.709 9.275 3.086 1.00 95.31 214 GLY A CA 1
ATOM 1679 C C . GLY A 1 214 ? -7.282 8.729 2.972 1.00 95.31 214 GLY A C 1
ATOM 1680 O O . GLY A 1 214 ? -6.293 9.371 3.321 1.00 95.31 214 GLY A O 1
ATOM 1681 N N . CYS A 1 215 ? -7.171 7.505 2.457 1.00 96.50 215 CYS A N 1
ATOM 1682 C CA . CYS A 1 215 ? -5.912 6.771 2.370 1.00 96.50 215 CYS A CA 1
ATOM 1683 C C . CYS A 1 215 ? -5.380 6.662 0.950 1.00 96.50 215 CYS A C 1
ATOM 1685 O O . CYS A 1 215 ? -6.123 6.492 -0.012 1.00 96.50 215 CYS A O 1
ATOM 1687 N N . TYR A 1 216 ? -4.056 6.683 0.833 1.00 94.94 216 TYR A N 1
ATOM 1688 C CA . TYR A 1 216 ? -3.364 6.487 -0.434 1.00 94.94 216 TYR A CA 1
ATOM 1689 C C . TYR A 1 216 ? -2.645 5.142 -0.428 1.00 94.94 216 TYR A C 1
ATOM 1691 O O . TYR A 1 216 ? -1.760 4.928 0.405 1.00 94.94 216 TYR A O 1
ATOM 1699 N N . GLY A 1 217 ? -2.980 4.265 -1.372 1.00 93.06 217 GLY A N 1
ATOM 1700 C CA . GLY A 1 217 ? -2.259 3.014 -1.610 1.00 93.06 217 GLY A CA 1
ATOM 1701 C C . GLY A 1 217 ? -0.852 3.243 -2.178 1.00 93.06 217 GLY A C 1
ATOM 1702 O O . GLY A 1 217 ? -0.327 4.360 -2.205 1.00 93.06 217 GLY A O 1
ATOM 1703 N N . PHE A 1 218 ? -0.216 2.181 -2.680 1.00 90.94 218 PHE A N 1
ATOM 1704 C CA . PHE A 1 218 ? 1.150 2.273 -3.220 1.00 90.94 218 PHE A CA 1
ATOM 1705 C C . PHE A 1 218 ? 1.269 3.144 -4.484 1.00 90.94 218 PHE A C 1
ATOM 1707 O O . PHE A 1 218 ? 2.340 3.694 -4.735 1.00 90.94 218 PHE A O 1
ATOM 1714 N N . ALA A 1 219 ? 0.201 3.273 -5.278 1.00 91.94 219 ALA A N 1
ATOM 1715 C CA . ALA A 1 219 ? 0.134 4.117 -6.472 1.00 91.94 219 ALA A CA 1
ATOM 1716 C C . ALA A 1 219 ? -0.710 5.368 -6.192 1.00 91.94 219 ALA A C 1
ATOM 1718 O O . ALA A 1 219 ? -1.876 5.455 -6.574 1.00 91.94 219 ALA A O 1
ATOM 1719 N N . THR A 1 220 ? -0.117 6.344 -5.502 1.00 92.62 220 THR A N 1
ATOM 1720 C CA . THR A 1 220 ? -0.830 7.479 -4.880 1.00 92.62 220 THR A CA 1
ATOM 1721 C C . THR A 1 220 ? -1.669 8.338 -5.831 1.00 92.62 220 THR A C 1
ATOM 1723 O O . THR A 1 220 ? -2.595 9.004 -5.384 1.00 92.62 220 THR A O 1
ATOM 1726 N N . LYS A 1 221 ? -1.395 8.324 -7.142 1.00 91.81 221 LYS A N 1
ATOM 1727 C CA . LYS A 1 221 ? -2.185 9.076 -8.136 1.00 91.81 221 LYS A CA 1
ATOM 1728 C C . LYS A 1 221 ? -3.440 8.354 -8.627 1.00 91.81 221 LYS A C 1
ATOM 1730 O O . LYS A 1 221 ? -4.283 8.994 -9.245 1.00 91.81 221 LYS A O 1
ATOM 1735 N N . TYR A 1 222 ? -3.545 7.048 -8.393 1.00 88.50 222 TYR A N 1
ATOM 1736 C CA . TYR A 1 222 ? -4.657 6.217 -8.870 1.00 88.50 222 TYR A CA 1
ATOM 1737 C C . TYR A 1 222 ? -5.382 5.472 -7.745 1.00 88.50 222 TYR A C 1
ATOM 1739 O O . TYR A 1 222 ? -6.522 5.064 -7.927 1.00 88.50 222 TYR A O 1
ATOM 1747 N N . MET A 1 223 ? -4.733 5.294 -6.594 1.00 90.88 223 MET A N 1
ATOM 1748 C CA . MET A 1 223 ? -5.253 4.567 -5.436 1.00 90.88 223 MET A CA 1
ATOM 1749 C C . MET A 1 223 ? -5.448 5.530 -4.267 1.00 90.88 223 MET A C 1
ATOM 1751 O O . MET A 1 223 ? -4.723 5.457 -3.278 1.00 90.88 223 MET A O 1
ATOM 1755 N N . HIS A 1 224 ? -6.377 6.474 -4.420 1.00 94.06 224 HIS A N 1
ATOM 1756 C CA . HIS A 1 224 ? -6.838 7.338 -3.333 1.00 94.06 224 HIS A CA 1
ATOM 1757 C C . HIS A 1 224 ? -8.244 6.907 -2.928 1.00 94.06 224 HIS A C 1
ATOM 1759 O O . HIS A 1 224 ? -9.175 6.942 -3.732 1.00 94.06 224 HIS A O 1
ATOM 1765 N N . TRP A 1 225 ? -8.370 6.472 -1.683 1.00 93.12 225 TRP A N 1
ATOM 1766 C CA . TRP A 1 225 ? -9.597 5.977 -1.083 1.00 93.12 225 TRP A CA 1
ATOM 1767 C C . TRP A 1 225 ? -10.132 7.051 -0.151 1.00 93.12 225 TRP A C 1
ATOM 1769 O O . TRP A 1 225 ? -9.541 7.302 0.897 1.00 93.12 225 TRP A O 1
ATOM 1779 N N . ILE A 1 226 ? -11.211 7.713 -0.562 1.00 93.50 226 ILE A N 1
ATOM 1780 C CA . ILE A 1 226 ? -11.869 8.745 0.245 1.00 93.50 226 ILE A CA 1
ATOM 1781 C C . ILE A 1 226 ? -12.432 8.150 1.541 1.00 93.50 226 ILE A C 1
ATOM 1783 O O . ILE A 1 226 ? -12.744 6.965 1.597 1.00 93.50 226 ILE A O 1
ATOM 1787 N N . GLU A 1 227 ? -12.576 8.985 2.568 1.00 89.12 227 GLU A N 1
ATOM 1788 C CA . GLU A 1 227 ? -13.008 8.561 3.909 1.00 89.12 227 GLU A CA 1
ATOM 1789 C C . GLU A 1 227 ? -14.416 7.936 3.934 1.00 89.12 227 GLU A C 1
ATOM 1791 O O . GLU A 1 227 ? -14.652 6.998 4.690 1.00 89.12 227 GLU A O 1
ATOM 1796 N N . ASP A 1 228 ? -15.325 8.420 3.083 1.00 88.19 228 ASP A N 1
ATOM 1797 C CA . ASP A 1 228 ? -16.733 7.991 3.040 1.00 88.19 228 ASP A CA 1
ATOM 1798 C C . ASP A 1 228 ? -16.985 6.686 2.253 1.00 88.19 228 ASP A C 1
ATOM 1800 O O . ASP A 1 228 ? -18.143 6.283 2.098 1.00 88.19 228 ASP A O 1
ATOM 1804 N N . LEU A 1 229 ? -15.937 6.070 1.692 1.00 83.31 229 LEU A N 1
ATOM 1805 C CA . LEU A 1 229 ? -16.034 4.852 0.878 1.00 83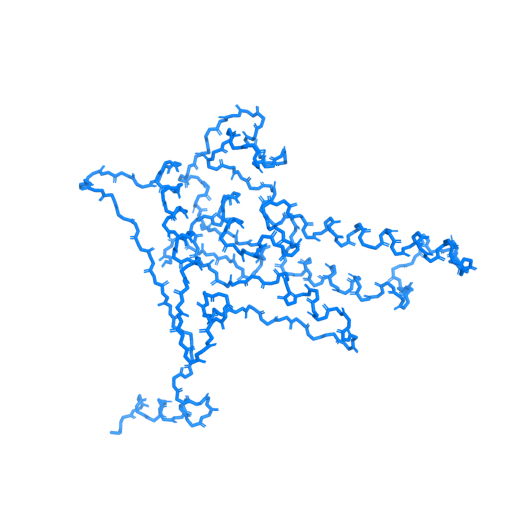.31 229 LEU A CA 1
ATOM 1806 C C . LEU A 1 229 ? -16.296 3.604 1.738 1.00 83.31 229 LEU A C 1
ATOM 1808 O O . LEU A 1 229 ? -17.191 2.818 1.349 1.00 83.31 229 LEU A O 1
#

Organism: Euroglyphus maynei (NCBI:txid6958)